Protein AF-A0AAJ1RJ92-F1 (afdb_monomer_lite)

Sequence (214 aa):
MDEEFDTDILALATLLECDPAIVRIYYEKHKISEVLDTQESSRLLTDANNYSLAFDKVRSARAAISNLSNFEKAVLSIQEFDPERSLRELEKFLSEKVETRRAMRAEYSIQGGKNVKANAVANMVLDLFLHLKLEINLTKTSATKHTSGNAPSSHFARCVNEALKITHTDGRRKNVNFKTSDGETAVGSHVQYAHWQEPARQAIELWKNRTSKK

Radius of gyration: 24.4 Å; chains: 1; bounding box: 59×60×65 Å

Foldseek 3Di:
DDPLVLQLLVQLCVLLVHDSVLLVVLCVVLVLVPQDFLVSLVCLVVLLVVLVVVLVVLVVVLVVVVPDDPVVVVVCVVVVHDSNVVSVVSNVVSVVSSVVSVVSNVVVVVVPSDGSSLLSLLLSLVVSCVVVVHDQDQDADPVRPPDDPQDRRDSSLVSSVVSQVSSCHQFDFDFDWDQDPVRDTDTDTDTDTDRSPVSNVVSVVVVVVVVVVD

Secondary structure (DSSP, 8-state):
--HHHHHHHHHHHHHTTS-HHHHHHHHHHTTTTTS--HHHHHHHHHHHHHHHHHHHHHHHHHHHHHTS-HHHHHHHHHTT--HHHHHHHHHHHHHHHHHHHHHHHHHHHHTTT--HHHHHHHHHHHHHHHHTT-----S--GGGTTS-TTS--SHHHHHHHHHHHHTTTT-EEEEEEEE-TTS-EEEEEEEEPPPSHHHHHHHHHHHHHHHTT-

pLDDT: mean 79.88, std 12.26, range [46.91, 94.81]

Structure (mmCIF, N/CA/C/O backbone):
data_AF-A0AAJ1RJ92-F1
#
_entry.id   AF-A0AAJ1RJ92-F1
#
loop_
_atom_site.group_PDB
_atom_site.id
_atom_site.type_symbol
_atom_site.label_atom_id
_atom_site.label_alt_id
_atom_site.label_comp_id
_atom_site.label_asym_id
_atom_site.label_entity_id
_atom_site.label_seq_id
_atom_site.pdbx_PDB_ins_code
_atom_site.Cartn_x
_atom_site.Cartn_y
_atom_site.Cartn_z
_atom_site.occupancy
_atom_site.B_iso_or_equiv
_atom_site.auth_seq_id
_atom_site.auth_comp_id
_atom_site.auth_asym_id
_atom_site.auth_atom_id
_atom_site.pdbx_PDB_model_num
ATOM 1 N N . MET A 1 1 ? -14.661 0.748 -4.842 1.00 47.56 1 MET A N 1
ATOM 2 C CA . MET A 1 1 ? -13.516 0.663 -5.765 1.00 47.56 1 MET A CA 1
ATOM 3 C C . MET A 1 1 ? -12.914 2.045 -5.702 1.00 47.56 1 MET A C 1
ATOM 5 O O . MET A 1 1 ? -13.627 2.989 -6.014 1.00 47.56 1 MET A O 1
ATOM 9 N N . ASP A 1 2 ? -11.757 2.164 -5.059 1.00 55.53 2 ASP A N 1
ATOM 10 C CA . ASP A 1 2 ? -11.245 3.448 -4.573 1.00 55.53 2 ASP A CA 1
ATOM 11 C C . ASP A 1 2 ? -10.787 4.319 -5.750 1.00 55.53 2 ASP A C 1
ATOM 13 O O . ASP A 1 2 ? -10.048 3.850 -6.609 1.00 55.53 2 ASP A O 1
ATOM 17 N N . GLU A 1 3 ? -11.225 5.579 -5.803 1.00 62.25 3 GLU A N 1
ATOM 18 C CA . GLU A 1 3 ? -10.934 6.516 -6.908 1.00 62.25 3 GLU A CA 1
ATOM 19 C C . GLU A 1 3 ? -9.422 6.694 -7.166 1.00 62.25 3 GLU A C 1
ATOM 21 O O . GLU A 1 3 ? -8.992 6.925 -8.298 1.00 62.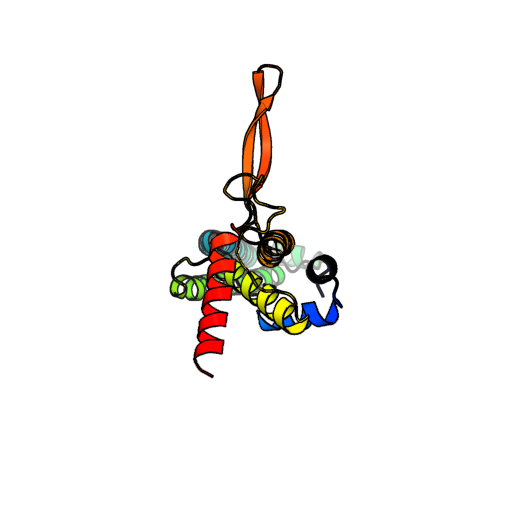25 3 GLU A O 1
ATOM 26 N N . GLU A 1 4 ? -8.598 6.531 -6.126 1.00 62.22 4 GLU A N 1
ATOM 27 C CA . GLU A 1 4 ? -7.130 6.571 -6.199 1.00 62.22 4 GLU A CA 1
ATOM 28 C C . GLU A 1 4 ? -6.561 5.380 -6.992 1.00 62.22 4 GLU A C 1
ATOM 30 O O . GLU A 1 4 ? -5.666 5.555 -7.817 1.00 62.22 4 GLU A O 1
ATOM 35 N N . PHE A 1 5 ? -7.150 4.186 -6.843 1.00 69.75 5 PHE A N 1
ATOM 36 C CA . PHE A 1 5 ? -6.749 2.988 -7.587 1.00 69.75 5 PHE A CA 1
ATOM 37 C C . PHE A 1 5 ? -6.984 3.156 -9.091 1.00 69.75 5 PHE A C 1
ATOM 39 O O . PHE A 1 5 ? -6.106 2.856 -9.897 1.00 69.75 5 PHE A O 1
ATOM 46 N N . ASP A 1 6 ? -8.146 3.676 -9.490 1.00 81.00 6 ASP A N 1
ATOM 47 C CA . ASP A 1 6 ? -8.441 3.894 -10.909 1.00 81.00 6 ASP A CA 1
ATOM 48 C C . ASP A 1 6 ? -7.565 5.011 -11.508 1.00 81.00 6 ASP A C 1
ATOM 50 O O . ASP A 1 6 ? -7.166 4.926 -12.673 1.00 81.00 6 ASP A O 1
ATOM 54 N N . THR A 1 7 ? -7.183 6.010 -10.705 1.00 87.06 7 THR A N 1
ATOM 55 C CA . THR A 1 7 ? -6.281 7.096 -11.123 1.00 87.06 7 THR A CA 1
ATOM 56 C C . THR A 1 7 ? -4.864 6.589 -11.408 1.00 87.06 7 THR A C 1
ATOM 58 O O . THR A 1 7 ? -4.311 6.890 -12.472 1.00 87.06 7 THR A O 1
ATOM 61 N N . ASP A 1 8 ? -4.294 5.772 -10.517 1.00 86.94 8 ASP A N 1
ATOM 62 C CA . ASP A 1 8 ? -2.965 5.172 -10.696 1.00 86.94 8 ASP A CA 1
ATOM 63 C C . ASP A 1 8 ? -2.898 4.310 -11.959 1.00 86.94 8 ASP A C 1
ATOM 65 O O . ASP A 1 8 ? -1.959 4.413 -12.753 1.00 86.94 8 ASP A O 1
ATOM 69 N N . ILE A 1 9 ? -3.917 3.471 -12.170 1.00 89.88 9 ILE A N 1
ATOM 70 C CA . ILE A 1 9 ? -3.997 2.574 -13.327 1.00 89.88 9 ILE A CA 1
ATOM 71 C C . ILE A 1 9 ? -4.050 3.371 -14.635 1.00 89.88 9 ILE A C 1
ATOM 73 O O . ILE A 1 9 ? -3.328 3.038 -15.577 1.00 89.88 9 ILE A O 1
ATOM 77 N N . LEU A 1 10 ? -4.847 4.442 -14.699 1.00 91.31 10 LEU A N 1
ATOM 78 C CA . LEU A 1 10 ? -4.932 5.307 -15.881 1.00 91.31 10 LEU A CA 1
ATOM 79 C C . LEU A 1 10 ? -3.619 6.053 -16.154 1.00 91.31 10 LEU A C 1
ATOM 81 O O . LEU A 1 10 ? -3.184 6.148 -17.307 1.00 91.31 10 LEU A O 1
ATOM 85 N N . ALA A 1 11 ? -2.957 6.553 -15.110 1.00 90.75 11 ALA A N 1
ATOM 86 C CA . ALA A 1 11 ? -1.675 7.239 -15.239 1.00 90.75 11 ALA A CA 1
ATOM 87 C C . ALA A 1 11 ? -0.561 6.288 -15.712 1.00 90.75 11 ALA A C 1
ATOM 89 O O . ALA A 1 11 ? 0.210 6.634 -16.609 1.00 90.75 11 ALA A O 1
ATOM 90 N N . LEU A 1 12 ? -0.508 5.067 -15.172 1.00 91.44 12 LEU A N 1
ATOM 91 C CA . LEU A 1 12 ? 0.424 4.021 -15.607 1.00 91.44 12 LEU A CA 1
ATOM 92 C C . LEU A 1 12 ? 0.155 3.568 -17.048 1.00 91.44 12 LEU A C 1
ATOM 94 O O . LEU A 1 12 ? 1.097 3.360 -17.812 1.00 91.44 12 LEU A O 1
ATOM 98 N N . ALA A 1 13 ? -1.116 3.446 -17.434 1.00 91.88 13 ALA A N 1
ATOM 99 C CA . ALA A 1 13 ? -1.514 3.102 -18.796 1.00 91.88 13 ALA A CA 1
ATOM 100 C C . ALA A 1 13 ? -1.080 4.173 -19.800 1.00 91.88 13 ALA A C 1
ATOM 102 O O . ALA A 1 13 ? -0.527 3.847 -20.848 1.00 91.88 13 ALA A O 1
ATOM 103 N N . THR A 1 14 ? -1.244 5.446 -19.431 1.00 93.94 14 THR A N 1
ATOM 104 C CA . THR A 1 14 ? -0.778 6.592 -20.222 1.00 93.94 14 THR A CA 1
ATOM 105 C C . THR A 1 14 ? 0.746 6.601 -20.346 1.00 93.94 14 THR A C 1
ATOM 107 O O . THR A 1 14 ? 1.267 6.787 -21.440 1.00 93.94 14 THR A O 1
ATOM 110 N N . LEU A 1 15 ? 1.469 6.349 -19.248 1.00 91.56 15 LEU A N 1
ATOM 111 C CA . LEU A 1 15 ? 2.936 6.294 -19.231 1.00 91.56 15 LEU A CA 1
ATOM 112 C C . LEU A 1 15 ? 3.507 5.216 -20.166 1.00 91.56 15 LEU A C 1
ATOM 114 O O . LEU A 1 15 ? 4.593 5.395 -20.713 1.00 91.56 15 LEU A O 1
ATOM 118 N N . LEU A 1 16 ? 2.812 4.086 -20.294 1.00 90.12 16 LEU A N 1
ATOM 119 C CA . LEU A 1 16 ? 3.247 2.926 -21.079 1.00 90.12 16 LEU A CA 1
ATOM 120 C C . LEU A 1 16 ? 2.551 2.821 -22.441 1.00 90.12 16 LEU A C 1
ATOM 122 O O . LEU A 1 16 ? 2.782 1.843 -23.150 1.00 90.12 16 LEU A O 1
ATOM 126 N N . GLU A 1 17 ? 1.708 3.801 -22.783 1.00 91.00 17 GLU A N 1
ATOM 127 C CA . GLU A 1 17 ? 0.909 3.847 -24.013 1.00 91.00 17 GLU A CA 1
ATOM 128 C C . GLU A 1 17 ? 0.151 2.531 -24.272 1.00 91.00 17 GLU A C 1
ATOM 130 O O . GLU A 1 17 ? 0.186 1.961 -25.363 1.00 91.00 17 GLU A O 1
ATOM 135 N N . CYS A 1 18 ? -0.519 2.010 -23.240 1.00 91.69 18 CYS A N 1
ATOM 136 C CA . CYS A 1 18 ? -1.201 0.716 -23.291 1.00 91.69 18 CYS A CA 1
ATOM 137 C C . CYS A 1 18 ? -2.616 0.764 -22.703 1.00 91.69 18 CYS A C 1
ATOM 139 O O . CYS A 1 18 ? -3.030 1.758 -22.110 1.00 91.69 18 CYS A O 1
ATOM 141 N N . ASP A 1 19 ? -3.372 -0.320 -22.885 1.00 92.56 19 ASP A N 1
ATOM 142 C CA . ASP A 1 19 ? -4.724 -0.445 -22.339 1.00 92.56 19 ASP A CA 1
ATOM 143 C C . ASP A 1 19 ? -4.685 -0.516 -20.791 1.00 92.56 19 ASP A C 1
ATOM 145 O O . ASP A 1 19 ? -3.987 -1.380 -20.239 1.00 92.56 19 ASP A O 1
ATOM 149 N N . PRO A 1 20 ? -5.450 0.331 -20.070 1.00 91.75 20 PRO A N 1
ATOM 150 C CA . PRO A 1 20 ? -5.590 0.267 -18.613 1.00 91.75 20 PRO A CA 1
ATOM 151 C C . PRO A 1 20 ? -5.956 -1.118 -18.064 1.00 91.75 20 PRO A C 1
ATOM 153 O O . PRO A 1 20 ? -5.542 -1.469 -16.956 1.00 91.75 20 PRO A O 1
ATOM 156 N N . ALA A 1 21 ? -6.689 -1.935 -18.825 1.00 92.38 21 ALA A N 1
ATOM 157 C CA . ALA A 1 21 ? -7.027 -3.300 -18.433 1.00 92.38 21 ALA A CA 1
ATOM 158 C C . ALA A 1 21 ? -5.779 -4.190 -18.298 1.00 92.38 21 ALA A C 1
ATOM 160 O O . ALA A 1 21 ? -5.695 -5.000 -17.374 1.00 92.38 21 ALA A O 1
ATOM 161 N N . ILE A 1 22 ? -4.779 -4.008 -19.169 1.00 92.31 22 ILE A N 1
ATOM 162 C CA . ILE A 1 22 ? -3.508 -4.744 -19.094 1.00 92.31 22 ILE A CA 1
ATOM 163 C C . ILE A 1 22 ? -2.748 -4.319 -17.837 1.00 92.31 22 ILE A C 1
ATOM 165 O O . ILE A 1 22 ? -2.272 -5.172 -17.086 1.00 92.31 22 ILE A O 1
ATOM 169 N N . VAL A 1 23 ? -2.675 -3.012 -17.567 1.00 91.06 23 VAL A N 1
ATOM 170 C CA . VAL A 1 23 ? -2.019 -2.485 -16.361 1.00 91.06 23 VAL A CA 1
ATOM 171 C C . VAL A 1 23 ? -2.668 -3.042 -15.100 1.00 91.06 23 VAL A C 1
ATOM 173 O O . VAL A 1 23 ? -1.948 -3.513 -14.224 1.00 91.06 23 VAL A O 1
ATOM 176 N N . ARG A 1 24 ? -4.005 -3.070 -15.030 1.00 91.25 24 ARG A N 1
ATOM 177 C CA . ARG A 1 24 ? -4.749 -3.620 -13.885 1.00 91.25 24 ARG A CA 1
ATOM 178 C C . ARG A 1 24 ? -4.349 -5.062 -13.575 1.00 91.25 24 ARG A C 1
ATOM 180 O O . ARG A 1 24 ? -4.034 -5.362 -12.426 1.00 91.25 24 ARG A O 1
ATOM 187 N N . ILE A 1 25 ? -4.263 -5.924 -14.593 1.00 91.94 25 ILE A N 1
ATOM 188 C CA . ILE A 1 25 ? -3.845 -7.328 -14.427 1.00 91.94 25 ILE A CA 1
ATOM 189 C C . ILE A 1 25 ? -2.467 -7.414 -13.761 1.00 91.94 25 ILE A C 1
ATOM 191 O O . ILE A 1 25 ? -2.272 -8.187 -12.822 1.00 91.94 25 ILE A O 1
ATOM 195 N N . TYR A 1 26 ? -1.493 -6.633 -14.237 1.00 91.19 26 TYR A N 1
ATOM 196 C CA . TYR A 1 26 ? -0.139 -6.674 -13.684 1.00 91.19 26 TYR A CA 1
ATOM 197 C C . TYR A 1 26 ? -0.037 -5.986 -12.317 1.00 91.19 26 TYR A C 1
ATOM 199 O O . TYR A 1 26 ? 0.700 -6.470 -11.459 1.00 91.19 26 TYR A O 1
ATOM 207 N N . TYR A 1 27 ? -0.799 -4.921 -12.082 1.00 88.94 27 TYR A N 1
ATOM 208 C CA . TYR A 1 27 ? -0.864 -4.235 -10.794 1.00 88.94 27 TYR A CA 1
ATOM 209 C C . TYR A 1 27 ? -1.386 -5.165 -9.692 1.00 88.94 27 TYR A C 1
ATOM 211 O O . TYR A 1 27 ? -0.769 -5.287 -8.632 1.00 88.94 27 TYR A O 1
ATOM 219 N N . GLU A 1 28 ? -2.471 -5.893 -9.968 1.00 88.75 28 GLU A N 1
ATOM 220 C CA . GLU A 1 28 ? -3.034 -6.897 -9.059 1.00 88.75 28 GLU A CA 1
ATOM 221 C C . GLU A 1 28 ? -2.094 -8.099 -8.892 1.00 88.75 28 GLU A C 1
ATOM 223 O O . GLU A 1 28 ? -1.830 -8.530 -7.769 1.00 88.75 28 GLU A O 1
ATOM 228 N N . LYS A 1 29 ? -1.506 -8.604 -9.987 1.00 90.38 29 LYS A N 1
ATOM 229 C CA . LYS A 1 29 ? -0.540 -9.719 -9.955 1.00 90.38 29 LYS A CA 1
ATOM 230 C C . LYS A 1 29 ? 0.658 -9.428 -9.047 1.00 90.38 29 LYS A C 1
ATOM 232 O O . LYS A 1 29 ? 1.121 -10.325 -8.342 1.00 90.38 29 LYS A O 1
ATOM 237 N N . HIS A 1 30 ? 1.179 -8.201 -9.088 1.00 87.12 30 HIS A N 1
ATOM 238 C CA . HIS A 1 30 ? 2.300 -7.760 -8.249 1.00 87.12 30 HIS A CA 1
ATOM 239 C C . HIS A 1 30 ? 1.855 -7.190 -6.897 1.00 87.12 30 HIS A C 1
ATOM 241 O O . HIS A 1 30 ? 2.710 -6.806 -6.100 1.00 87.12 30 HIS A O 1
ATOM 247 N N . LYS A 1 31 ? 0.543 -7.183 -6.617 1.00 86.12 31 LYS A N 1
ATOM 248 C CA . LYS A 1 31 ? -0.062 -6.761 -5.349 1.00 86.12 31 LYS A CA 1
ATOM 249 C C . LYS A 1 31 ? 0.384 -5.367 -4.902 1.00 86.12 31 LYS A C 1
ATOM 251 O O . LYS A 1 31 ? 0.637 -5.141 -3.722 1.00 86.12 31 LYS A O 1
ATOM 256 N N . ILE A 1 32 ? 0.508 -4.428 -5.841 1.00 85.00 32 ILE A N 1
ATOM 257 C CA . ILE A 1 32 ? 1.137 -3.120 -5.587 1.00 85.00 32 ILE A CA 1
ATOM 258 C C . ILE A 1 32 ? 0.448 -2.340 -4.450 1.00 85.00 32 ILE A C 1
ATOM 260 O O . ILE A 1 32 ? 1.133 -1.677 -3.673 1.00 85.00 32 ILE A O 1
ATOM 264 N N . SER A 1 33 ? -0.873 -2.473 -4.299 1.00 80.06 33 SER A N 1
ATOM 265 C CA . SER A 1 33 ? -1.653 -1.861 -3.212 1.00 80.06 33 SER A CA 1
ATOM 266 C C . SER A 1 33 ? -1.478 -2.533 -1.843 1.00 80.06 33 SER A C 1
ATOM 268 O O . SER A 1 33 ? -1.721 -1.901 -0.819 1.00 80.06 33 SER A O 1
ATOM 270 N N . GLU A 1 34 ? -1.076 -3.807 -1.803 1.00 77.00 34 GLU A N 1
ATOM 271 C CA . GLU A 1 34 ? -0.896 -4.572 -0.559 1.00 77.00 34 GLU A CA 1
ATOM 272 C C . GLU A 1 34 ? 0.546 -4.493 -0.042 1.00 77.00 34 GLU A C 1
ATOM 274 O O . GLU A 1 34 ? 0.796 -4.642 1.155 1.00 77.00 34 GLU A O 1
ATOM 279 N N . VAL A 1 35 ? 1.513 -4.292 -0.941 1.00 78.44 35 VAL A N 1
ATOM 280 C CA . VAL A 1 35 ? 2.929 -4.265 -0.581 1.00 78.44 35 VAL A CA 1
ATOM 281 C C . VAL A 1 35 ? 3.276 -2.931 0.068 1.00 78.44 35 VAL A C 1
ATOM 283 O O . VAL A 1 35 ? 3.153 -1.869 -0.538 1.00 78.44 35 VAL A O 1
ATOM 286 N N . LEU A 1 36 ? 3.783 -3.011 1.296 1.00 75.69 36 LEU A N 1
ATOM 287 C CA . LEU A 1 36 ? 4.215 -1.847 2.054 1.00 75.69 36 LEU A CA 1
ATOM 288 C C . LEU A 1 36 ? 5.559 -1.320 1.555 1.00 75.69 36 LEU A C 1
ATOM 290 O O . LEU A 1 36 ? 6.495 -2.088 1.303 1.00 75.69 36 LEU A O 1
ATOM 294 N N . ASP A 1 37 ? 5.673 0.000 1.468 1.00 77.50 37 ASP A N 1
ATOM 295 C CA . ASP A 1 37 ? 6.970 0.647 1.299 1.00 77.50 37 ASP A CA 1
ATOM 296 C C . ASP A 1 37 ? 7.714 0.815 2.637 1.00 77.50 37 ASP A C 1
ATOM 298 O O . ASP A 1 37 ? 7.236 0.445 3.719 1.00 77.50 37 ASP A O 1
ATOM 302 N N . THR A 1 38 ? 8.941 1.338 2.571 1.00 74.12 38 THR A N 1
ATOM 303 C CA . THR A 1 38 ? 9.790 1.457 3.764 1.00 74.12 38 THR A CA 1
ATOM 304 C C . THR A 1 38 ? 9.228 2.472 4.759 1.00 74.12 38 THR A C 1
ATOM 306 O O . THR A 1 38 ? 9.391 2.316 5.975 1.00 74.12 38 THR A O 1
ATOM 309 N N . GLN A 1 39 ? 8.521 3.488 4.263 1.00 74.25 39 GLN A N 1
ATOM 310 C CA . GLN A 1 39 ? 7.899 4.522 5.072 1.00 74.25 39 GLN A CA 1
ATOM 311 C C . GLN A 1 39 ? 6.657 3.992 5.786 1.00 74.25 39 GLN A C 1
ATOM 313 O O . GLN A 1 39 ? 6.553 4.148 7.006 1.00 74.25 39 GLN A O 1
ATOM 318 N N . GLU A 1 40 ? 5.739 3.368 5.054 1.00 74.19 40 GLU A N 1
ATOM 319 C CA . GLU A 1 40 ? 4.543 2.717 5.587 1.00 74.19 40 GLU A CA 1
ATOM 320 C C . GLU A 1 40 ? 4.941 1.722 6.676 1.00 74.19 40 GLU A C 1
ATOM 322 O O . GLU A 1 40 ? 4.423 1.788 7.790 1.00 74.19 40 GLU A O 1
ATOM 327 N N . SER A 1 41 ? 5.963 0.904 6.410 1.00 73.56 41 SER A N 1
ATOM 328 C CA . SER A 1 41 ? 6.525 -0.021 7.392 1.00 73.56 41 SER A CA 1
ATOM 329 C C . SER A 1 41 ? 7.075 0.672 8.644 1.00 73.56 41 SER A C 1
ATOM 331 O O . SER A 1 41 ? 6.762 0.277 9.772 1.00 73.56 41 SER A O 1
ATOM 333 N N . SER A 1 42 ? 7.859 1.744 8.477 1.00 73.12 42 SER A N 1
ATOM 334 C CA . SER A 1 42 ? 8.434 2.479 9.612 1.00 73.12 42 SER A CA 1
ATOM 335 C C . SER A 1 42 ? 7.370 3.081 10.539 1.00 73.12 42 SER A C 1
ATOM 337 O O . SER A 1 42 ? 7.603 3.212 11.743 1.00 73.12 42 SER A O 1
ATOM 339 N N . ARG A 1 43 ? 6.186 3.408 10.001 1.00 77.25 43 ARG A N 1
ATOM 340 C CA . ARG A 1 43 ? 5.059 3.959 10.764 1.00 77.25 43 ARG A CA 1
ATOM 341 C C . ARG A 1 43 ? 4.248 2.896 11.487 1.00 77.25 43 ARG A C 1
ATOM 343 O O . ARG A 1 43 ? 3.659 3.225 12.509 1.00 77.25 43 ARG A O 1
ATOM 350 N N . LEU A 1 44 ? 4.276 1.634 11.049 1.00 81.44 44 LEU A N 1
ATOM 351 C CA . LEU A 1 44 ? 3.437 0.570 11.618 1.00 81.44 44 LEU A CA 1
ATOM 352 C C . LEU A 1 44 ? 3.550 0.446 13.141 1.00 81.44 44 LEU A C 1
ATOM 354 O O . LEU A 1 44 ? 2.546 0.194 13.801 1.00 81.44 44 LEU A O 1
ATOM 358 N N . LEU A 1 45 ? 4.751 0.615 13.712 1.00 80.12 45 LEU A N 1
ATOM 359 C CA . LEU A 1 45 ? 4.927 0.579 15.168 1.00 80.12 45 LEU A CA 1
ATOM 360 C C . LEU A 1 45 ? 4.234 1.762 15.846 1.00 80.12 45 LEU A C 1
ATOM 362 O O . LEU A 1 45 ? 3.489 1.576 16.805 1.00 80.12 45 LEU A O 1
ATOM 366 N N . THR A 1 46 ? 4.489 2.970 15.353 1.00 84.38 46 THR A N 1
ATOM 367 C CA . THR A 1 46 ? 3.886 4.191 15.886 1.00 84.38 46 THR A CA 1
ATOM 368 C C . THR A 1 46 ? 2.367 4.147 15.747 1.00 84.38 46 THR A C 1
ATOM 370 O O . THR A 1 46 ? 1.663 4.433 16.710 1.00 84.38 46 THR A O 1
ATOM 373 N N . ASP A 1 47 ? 1.856 3.704 14.600 1.00 85.00 47 ASP A N 1
ATOM 374 C CA . ASP A 1 47 ? 0.425 3.564 14.339 1.00 85.00 47 ASP A CA 1
ATOM 375 C C . ASP A 1 47 ? -0.206 2.515 15.257 1.00 85.00 47 ASP A C 1
ATOM 377 O O . ASP A 1 47 ? -1.232 2.786 15.876 1.00 85.00 47 ASP A O 1
ATOM 381 N N . ALA A 1 48 ? 0.423 1.346 15.422 1.00 85.62 48 ALA A N 1
ATOM 382 C CA . ALA A 1 48 ? -0.050 0.325 16.356 1.00 85.62 48 ALA A CA 1
ATOM 383 C C . ALA A 1 48 ? -0.086 0.845 17.803 1.00 85.62 48 ALA A C 1
ATOM 385 O O . ALA A 1 48 ? -1.044 0.579 18.527 1.00 85.62 48 ALA A O 1
ATOM 386 N N . ASN A 1 49 ? 0.924 1.614 18.221 1.00 85.19 49 ASN A N 1
ATOM 387 C CA . ASN A 1 49 ? 0.956 2.232 19.547 1.00 85.19 49 ASN A CA 1
ATOM 388 C C . ASN A 1 49 ? -0.141 3.293 19.705 1.00 85.19 49 ASN A C 1
ATOM 390 O O . ASN A 1 49 ? -0.810 3.329 20.736 1.00 85.19 49 ASN A O 1
ATOM 394 N N . ASN A 1 50 ? -0.373 4.115 18.682 1.00 89.88 50 ASN A N 1
ATOM 395 C CA . ASN A 1 50 ? -1.430 5.125 18.684 1.00 89.88 50 ASN A CA 1
ATOM 396 C C . ASN A 1 50 ? -2.825 4.488 18.728 1.00 89.88 50 ASN A C 1
ATOM 398 O O . ASN A 1 50 ? -3.668 4.933 19.507 1.00 89.88 50 ASN A O 1
ATOM 402 N N . TYR A 1 51 ? -3.063 3.423 17.956 1.00 89.50 51 TYR A N 1
ATOM 403 C CA . TYR A 1 51 ? -4.309 2.659 18.032 1.00 89.50 51 TYR A CA 1
ATOM 404 C C . TYR A 1 51 ? -4.483 1.990 19.396 1.00 89.50 51 TYR A C 1
ATOM 406 O O . TYR A 1 51 ? -5.583 2.020 19.936 1.00 89.50 51 TYR A O 1
ATOM 414 N N . SER A 1 52 ? -3.411 1.457 19.993 1.00 88.06 52 SER A N 1
ATOM 415 C CA . SER A 1 52 ? -3.455 0.895 21.349 1.00 88.06 52 SER A CA 1
ATOM 416 C C . SER A 1 52 ? -3.815 1.960 22.390 1.00 88.06 52 SER A C 1
ATOM 418 O O . SER A 1 52 ? -4.660 1.7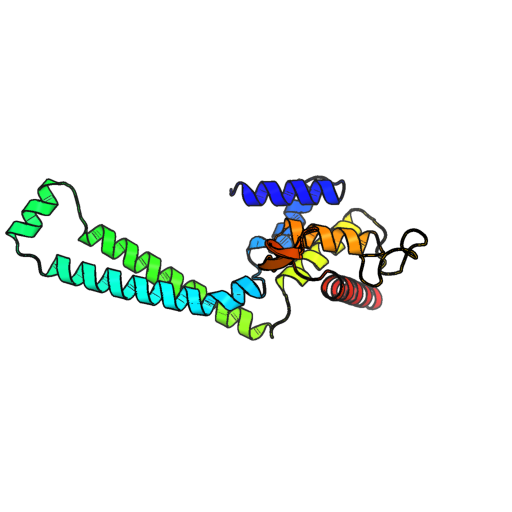23 23.246 1.00 88.06 52 SER A O 1
ATOM 420 N N . LEU A 1 53 ? -3.234 3.159 22.288 1.00 93.38 53 LEU A N 1
ATOM 421 C CA . LEU A 1 53 ? -3.565 4.277 23.171 1.00 93.38 53 LEU A CA 1
ATOM 422 C C . LEU A 1 53 ? -5.022 4.726 22.993 1.00 93.38 53 LEU A C 1
ATOM 424 O O . LEU A 1 53 ? -5.709 5.016 23.972 1.00 93.38 53 LEU A O 1
ATOM 428 N N . ALA A 1 54 ? -5.504 4.795 21.750 1.00 90.69 54 ALA A N 1
ATOM 429 C CA . ALA A 1 54 ? -6.900 5.103 21.461 1.00 90.69 54 ALA A CA 1
ATOM 430 C C . ALA A 1 54 ? -7.831 4.029 22.041 1.00 90.69 54 ALA A C 1
ATOM 432 O O . ALA A 1 54 ? -8.816 4.372 22.690 1.00 90.69 54 ALA A O 1
ATOM 433 N N . PHE A 1 55 ? -7.483 2.749 21.883 1.00 91.31 55 PHE A N 1
ATOM 434 C CA . PHE A 1 55 ? -8.220 1.624 22.454 1.00 91.31 55 PHE A CA 1
ATOM 435 C C . PHE A 1 55 ? -8.336 1.753 23.977 1.00 91.31 55 PHE A C 1
ATOM 437 O O . PHE A 1 55 ? -9.436 1.661 24.516 1.00 91.31 55 PHE A O 1
ATOM 444 N N . ASP A 1 56 ? -7.237 2.059 24.673 1.00 92.00 56 ASP A N 1
ATOM 445 C CA . ASP A 1 56 ? -7.245 2.246 26.127 1.00 92.00 56 ASP A CA 1
ATOM 446 C C . ASP A 1 56 ? -8.135 3.413 26.577 1.00 92.00 56 ASP A C 1
ATOM 448 O O . ASP A 1 56 ? -8.839 3.309 27.589 1.00 92.00 56 ASP A O 1
ATOM 452 N N . LYS A 1 57 ? -8.163 4.509 25.809 1.00 93.06 57 LYS A N 1
ATOM 453 C CA . LYS A 1 57 ? -9.049 5.653 26.071 1.00 93.06 57 LYS A CA 1
ATOM 454 C C . LYS A 1 57 ? -10.520 5.302 25.862 1.00 93.06 57 LYS A C 1
ATOM 456 O O . LYS A 1 57 ? -11.335 5.625 26.723 1.00 93.06 57 LYS A O 1
ATOM 461 N N . VAL A 1 58 ? -10.858 4.625 24.763 1.00 91.94 58 VAL A N 1
ATOM 462 C CA . VAL A 1 58 ? -12.233 4.175 24.476 1.00 91.94 58 VAL A CA 1
ATOM 463 C C . VAL A 1 58 ? -12.701 3.196 25.551 1.00 91.94 58 VAL A C 1
ATOM 465 O O . VAL A 1 58 ? -13.792 3.360 26.092 1.00 91.94 58 VAL A O 1
ATOM 468 N N . ARG A 1 59 ? -11.837 2.260 25.954 1.00 91.38 59 ARG A N 1
ATOM 469 C CA . ARG A 1 59 ? -12.107 1.312 27.039 1.00 91.38 59 ARG A CA 1
ATOM 470 C C . ARG A 1 59 ? -12.374 1.998 28.372 1.00 91.38 59 ARG A C 1
ATOM 472 O O . ARG A 1 59 ? -13.311 1.633 29.082 1.00 91.38 59 ARG A O 1
ATOM 479 N N . SER A 1 60 ? -11.584 3.018 28.696 1.00 92.19 60 SER A N 1
ATOM 480 C CA . SER A 1 60 ? -11.782 3.827 29.903 1.00 92.19 60 SER A CA 1
ATOM 481 C C . SER A 1 60 ? -13.093 4.619 29.848 1.00 92.19 60 SER A C 1
ATOM 483 O O . SER A 1 60 ? -13.835 4.645 30.828 1.00 92.19 60 SER A O 1
ATOM 485 N N . ALA A 1 61 ? -13.423 5.209 28.695 1.00 89.88 61 ALA A N 1
ATOM 486 C CA . ALA A 1 61 ? -14.686 5.916 28.489 1.00 89.88 61 ALA A CA 1
ATOM 487 C C . ALA A 1 61 ? -15.897 4.977 28.617 1.00 89.88 61 ALA A C 1
ATOM 489 O O . ALA A 1 61 ? -16.870 5.313 29.292 1.00 89.88 61 ALA A O 1
ATOM 490 N N . ARG A 1 62 ? -15.818 3.767 28.047 1.00 90.06 62 ARG A N 1
ATOM 491 C CA . ARG A 1 62 ? -16.865 2.746 28.174 1.00 90.06 62 ARG A CA 1
ATOM 492 C C . ARG A 1 62 ? -17.067 2.342 29.632 1.00 90.06 62 ARG A C 1
ATOM 494 O O . ARG A 1 62 ? -18.204 2.256 30.087 1.00 90.06 62 ARG A O 1
ATOM 501 N N . ALA A 1 63 ? -15.980 2.140 30.380 1.00 89.75 63 ALA A N 1
ATOM 502 C CA . ALA A 1 63 ? -16.055 1.847 31.809 1.00 89.75 63 ALA A CA 1
ATOM 503 C C . ALA A 1 63 ? -16.739 2.986 32.589 1.00 89.75 63 ALA A C 1
ATOM 505 O O . ALA A 1 63 ? -17.624 2.722 33.401 1.00 89.75 63 ALA A O 1
ATOM 506 N N . ALA A 1 64 ? -16.407 4.247 32.298 1.00 89.56 64 ALA A N 1
ATOM 507 C CA . ALA A 1 64 ? -17.063 5.399 32.919 1.00 89.56 64 ALA A CA 1
ATOM 508 C C . ALA A 1 64 ? -18.576 5.441 32.631 1.00 89.56 64 ALA A C 1
ATOM 510 O O . ALA A 1 64 ? -19.362 5.621 33.557 1.00 89.56 64 ALA A O 1
ATOM 511 N N . ILE A 1 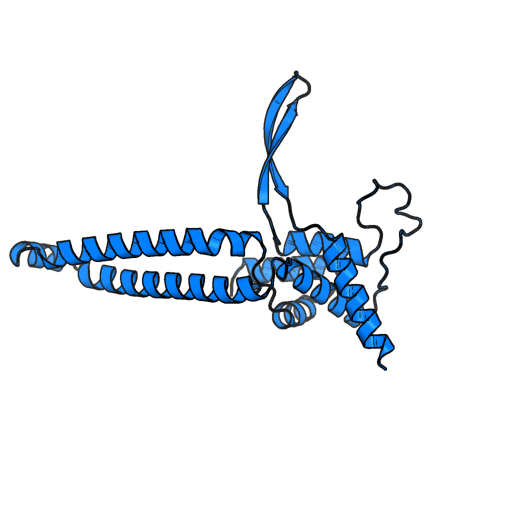65 ? -18.992 5.187 31.385 1.00 87.00 65 ILE A N 1
ATOM 512 C CA . ILE A 1 65 ? -20.415 5.104 31.010 1.00 87.00 65 ILE A CA 1
ATOM 513 C C . ILE A 1 65 ? -21.122 3.952 31.728 1.00 87.00 65 ILE A C 1
ATOM 515 O O . ILE A 1 65 ? -22.233 4.117 32.231 1.00 87.00 65 ILE A O 1
ATOM 519 N N . SER A 1 66 ? -20.467 2.794 31.844 1.00 85.56 66 SER A N 1
ATOM 520 C CA . SER A 1 66 ? -21.038 1.648 32.559 1.00 85.56 66 SER A CA 1
ATOM 521 C C . SER A 1 66 ? -21.263 1.928 34.053 1.00 85.56 66 SER A C 1
ATOM 523 O O . SER A 1 66 ? -22.195 1.373 34.637 1.00 85.56 66 SER A O 1
ATOM 525 N N . ASN A 1 67 ? -20.483 2.843 34.640 1.00 90.25 67 ASN A N 1
ATOM 526 C CA . ASN A 1 67 ? -20.586 3.264 36.039 1.00 90.25 67 ASN A CA 1
ATOM 527 C C . ASN A 1 67 ? -21.606 4.389 36.287 1.00 90.25 67 ASN A C 1
ATOM 529 O O . ASN A 1 67 ? -21.822 4.748 37.443 1.00 90.25 67 ASN A O 1
ATOM 533 N N . LEU A 1 68 ? -22.237 4.940 35.244 1.00 87.69 68 LEU A N 1
ATOM 534 C CA . LEU A 1 68 ? -23.312 5.919 35.409 1.00 87.69 68 LEU A CA 1
ATOM 535 C C . LEU A 1 68 ? -24.491 5.326 36.190 1.00 87.69 68 LEU A C 1
ATOM 537 O O . LEU A 1 68 ? -24.789 4.126 36.104 1.00 87.69 68 LEU A O 1
ATOM 541 N N . SER A 1 69 ? -25.197 6.190 36.913 1.00 87.88 69 SER A N 1
ATOM 542 C CA . SER A 1 69 ? -26.422 5.825 37.619 1.00 87.88 69 SER A CA 1
ATOM 543 C C . SER A 1 69 ? -27.541 5.435 36.646 1.00 87.88 69 SER A C 1
ATOM 545 O O . SER A 1 69 ? -27.546 5.808 35.470 1.00 87.88 69 SER A O 1
ATOM 547 N N . ASN A 1 70 ? -28.549 4.713 37.144 1.00 86.25 70 ASN A N 1
ATOM 548 C CA . ASN A 1 70 ? -29.717 4.336 36.337 1.00 86.25 70 ASN A CA 1
ATOM 549 C C . ASN A 1 70 ? -30.461 5.559 35.777 1.00 86.25 70 ASN A C 1
ATOM 551 O O . ASN A 1 70 ? -30.984 5.495 34.669 1.00 86.25 70 ASN A O 1
ATOM 555 N N . PHE A 1 71 ? -30.482 6.671 36.520 1.00 86.62 71 PHE A N 1
ATOM 556 C CA . PHE A 1 71 ? -31.093 7.919 36.067 1.00 86.62 71 PHE A CA 1
ATOM 557 C C . PHE A 1 71 ? -30.331 8.520 34.879 1.00 86.62 71 PHE A C 1
ATOM 559 O O . PHE A 1 71 ? -30.935 8.816 33.853 1.00 86.62 71 PHE A O 1
ATOM 566 N N . GLU A 1 72 ? -29.006 8.638 34.970 1.00 84.75 72 GLU A N 1
ATOM 567 C CA . GLU A 1 72 ? -28.174 9.167 33.879 1.00 84.75 72 GLU A CA 1
ATOM 568 C C . GLU A 1 72 ? -28.246 8.282 32.627 1.00 84.75 72 GLU A C 1
ATOM 570 O O . GLU A 1 72 ? -28.364 8.789 31.512 1.00 84.75 72 GLU A O 1
ATOM 575 N N . LYS A 1 73 ? -28.263 6.954 32.798 1.00 82.88 73 LYS A N 1
ATOM 576 C CA . LYS A 1 73 ? -28.472 6.006 31.692 1.00 82.88 73 LYS A CA 1
ATOM 577 C C . LYS A 1 73 ? -29.848 6.165 31.041 1.00 82.88 73 LYS A C 1
ATOM 579 O O . LYS A 1 73 ? -29.954 6.100 29.815 1.00 82.88 73 LYS A O 1
ATOM 584 N N . ALA A 1 74 ? -30.894 6.410 31.832 1.00 81.50 74 ALA A N 1
ATOM 585 C CA . ALA A 1 74 ? -32.232 6.683 31.313 1.00 81.50 74 ALA A CA 1
ATOM 586 C C . ALA A 1 74 ? -32.277 7.998 30.514 1.00 81.50 74 ALA A C 1
ATOM 588 O O . ALA A 1 74 ? -32.875 8.029 29.443 1.00 81.50 74 ALA A O 1
ATOM 589 N N . VAL A 1 75 ? -31.588 9.052 30.973 1.00 84.19 75 VAL A N 1
ATOM 590 C CA . VAL A 1 75 ? -31.463 10.326 30.237 1.00 84.19 75 VAL A CA 1
ATOM 591 C C . VAL A 1 75 ? -30.777 10.131 28.883 1.00 84.19 75 VAL A C 1
ATOM 593 O O . VAL A 1 75 ? -31.257 10.653 27.880 1.00 84.19 75 VAL A O 1
ATOM 596 N N . LEU A 1 76 ? -29.696 9.348 28.828 1.00 80.25 76 LEU A N 1
ATOM 597 C CA . LEU A 1 76 ? -29.014 9.029 27.567 1.00 80.25 76 LEU A CA 1
ATOM 598 C C . LEU A 1 76 ? -29.918 8.242 26.606 1.00 80.25 76 LEU A C 1
ATOM 600 O O . LEU A 1 76 ? -29.960 8.535 25.413 1.00 80.25 76 LEU A O 1
ATOM 604 N N . SER A 1 77 ? -30.704 7.305 27.141 1.00 76.50 77 SER A N 1
ATOM 605 C CA . SER A 1 77 ? -31.634 6.481 26.356 1.00 76.50 77 SER A CA 1
ATOM 606 C C . SER A 1 77 ? -32.766 7.300 25.721 1.00 76.50 77 SER A C 1
ATOM 608 O O . SER A 1 77 ? -33.228 6.960 24.636 1.00 76.50 77 SER A O 1
ATOM 610 N N . ILE A 1 78 ? -33.195 8.398 26.359 1.00 78.75 78 ILE A N 1
ATOM 611 C CA . ILE A 1 78 ? -34.211 9.321 25.815 1.00 78.75 78 ILE A CA 1
ATOM 612 C C . ILE A 1 78 ? -33.710 10.031 24.548 1.00 78.75 78 ILE A C 1
ATOM 614 O O . ILE A 1 78 ? -34.514 10.386 23.691 1.00 78.75 78 ILE A O 1
ATOM 618 N N . GLN A 1 79 ? -32.397 10.223 24.401 1.00 73.94 79 GLN A N 1
ATOM 619 C CA . GLN A 1 79 ? -31.804 10.834 23.207 1.00 73.94 79 GLN A CA 1
ATOM 620 C C . GLN A 1 79 ? -31.550 9.830 22.069 1.00 73.94 79 GLN A C 1
ATOM 622 O O . GLN A 1 79 ? -30.857 10.177 21.116 1.00 73.94 79 GLN A O 1
ATOM 627 N N . GLU A 1 80 ? -32.046 8.589 22.180 1.00 75.38 80 GLU A N 1
ATOM 628 C CA . GLU A 1 80 ? -31.725 7.467 21.274 1.00 75.38 80 GLU A CA 1
ATOM 629 C C . GLU A 1 80 ? -30.210 7.236 21.102 1.00 75.38 80 GLU A C 1
ATOM 631 O O . GLU A 1 80 ? -29.751 6.598 20.154 1.00 75.38 80 GLU A O 1
ATOM 636 N N . PHE A 1 81 ? -29.409 7.745 22.039 1.00 74.88 81 PHE A N 1
ATOM 637 C CA . PHE A 1 81 ? -27.965 7.652 21.994 1.00 74.88 81 PHE A CA 1
ATOM 638 C C . PHE A 1 81 ? -27.519 6.483 22.869 1.00 74.88 81 PHE A C 1
ATOM 640 O O . PHE A 1 81 ? -27.643 6.527 24.092 1.00 74.88 81 PHE A O 1
ATOM 647 N N . ASP A 1 82 ? -26.982 5.439 22.233 1.00 80.75 82 ASP A N 1
ATOM 648 C CA . ASP A 1 82 ? -26.352 4.300 22.906 1.00 80.75 82 ASP A CA 1
ATOM 649 C C . ASP A 1 82 ? -24.818 4.416 22.803 1.00 80.75 82 ASP A C 1
ATOM 651 O O . ASP A 1 82 ? -24.180 3.842 21.901 1.00 80.75 82 ASP A O 1
ATOM 655 N N . PRO A 1 83 ? -24.188 5.197 23.701 1.00 81.00 83 PRO A N 1
ATOM 656 C CA . PRO A 1 83 ? -22.744 5.351 23.700 1.00 81.00 83 PRO A CA 1
ATOM 657 C C . PRO A 1 83 ? -22.037 4.058 24.100 1.00 81.00 83 PRO A C 1
ATOM 659 O O . PRO A 1 83 ? -20.898 3.844 23.696 1.00 81.00 83 PRO A O 1
ATOM 662 N N . GLU A 1 84 ? -22.681 3.173 24.865 1.00 81.31 84 GLU A N 1
ATOM 663 C CA . GLU A 1 84 ? -22.054 1.932 25.302 1.00 81.31 84 GLU A CA 1
ATOM 664 C C . GLU A 1 84 ? -21.861 0.979 24.121 1.00 81.31 84 GLU A C 1
ATOM 666 O O . GLU A 1 84 ? -20.754 0.472 23.917 1.00 81.31 84 GLU A O 1
ATOM 671 N N . ARG A 1 85 ? -22.892 0.789 23.291 1.00 85.44 85 ARG A N 1
ATOM 672 C CA . ARG A 1 85 ? -22.772 0.030 22.041 1.00 85.44 85 ARG A CA 1
ATOM 673 C C . ARG A 1 85 ? -21.760 0.660 21.088 1.00 85.44 85 ARG A C 1
ATOM 675 O O . ARG A 1 85 ? -20.874 -0.046 20.607 1.00 85.44 85 ARG A O 1
ATOM 682 N N . SER A 1 86 ? -21.844 1.971 20.867 1.00 86.00 86 SER A N 1
ATOM 683 C CA . SER A 1 86 ? -20.944 2.682 19.948 1.00 86.00 86 SER A CA 1
ATOM 684 C C . SER A 1 86 ? -19.472 2.539 20.359 1.00 86.00 86 SER A C 1
ATOM 686 O O . SER A 1 86 ? -18.602 2.280 19.527 1.00 86.00 86 SER A O 1
ATOM 688 N N . LEU A 1 87 ? -19.179 2.639 21.661 1.00 89.19 87 LEU A N 1
ATOM 689 C CA . LEU A 1 87 ? -17.823 2.459 22.179 1.00 89.19 87 LEU A CA 1
ATOM 690 C C . LEU A 1 87 ? -17.359 1.000 22.105 1.00 89.19 87 LEU A C 1
ATOM 692 O O . LEU A 1 87 ? -16.189 0.774 21.815 1.00 89.19 87 LEU A O 1
ATOM 696 N N . ARG A 1 88 ? -18.239 0.006 22.304 1.00 88.62 88 ARG A N 1
ATOM 697 C CA . ARG A 1 88 ? -17.887 -1.414 22.090 1.00 88.62 88 ARG A CA 1
ATOM 698 C C . ARG A 1 88 ? -17.503 -1.702 20.641 1.00 88.62 88 ARG A C 1
ATOM 700 O O . ARG A 1 88 ? -16.528 -2.410 20.397 1.00 88.62 88 ARG A O 1
ATOM 707 N N . GLU A 1 89 ? -18.266 -1.181 19.685 1.00 89.69 89 GLU A N 1
ATOM 708 C CA . GLU A 1 89 ? -17.967 -1.347 18.258 1.00 89.69 89 GLU A CA 1
ATOM 709 C C . GLU A 1 89 ? -16.624 -0.685 17.906 1.00 89.69 89 GLU A C 1
ATOM 711 O O . GLU A 1 89 ? -15.789 -1.289 17.226 1.00 89.69 89 GLU A O 1
ATOM 716 N N . LEU A 1 90 ? -16.359 0.501 18.463 1.00 88.38 90 LEU A N 1
ATOM 717 C CA . LEU A 1 90 ? -15.086 1.198 18.292 1.00 88.38 90 LEU A CA 1
ATOM 718 C C . LEU A 1 90 ? -13.901 0.458 18.939 1.00 88.38 90 LEU A C 1
ATOM 720 O O . LEU A 1 90 ? -12.830 0.390 18.338 1.00 88.38 90 LEU A O 1
ATOM 724 N N . GLU A 1 91 ? -14.068 -0.132 20.127 1.00 89.81 91 GLU A N 1
ATOM 725 C CA . GLU A 1 91 ? -13.049 -0.988 20.754 1.00 89.81 91 GLU A CA 1
ATOM 726 C C . GLU A 1 91 ? -12.676 -2.166 19.853 1.00 89.81 91 GLU A C 1
ATOM 728 O O . GLU A 1 91 ? -11.489 -2.427 19.648 1.00 89.81 91 GLU A O 1
ATOM 733 N N . LYS A 1 92 ? -13.678 -2.859 19.297 1.00 89.62 92 LYS A N 1
ATOM 734 C CA . LYS A 1 92 ? -13.457 -3.993 18.394 1.00 89.62 92 LYS A CA 1
ATOM 735 C C . LYS A 1 92 ? -12.660 -3.559 17.164 1.00 89.62 92 LYS A C 1
ATOM 737 O O . LYS A 1 92 ? -11.626 -4.154 16.870 1.00 89.62 92 LYS A O 1
ATOM 742 N N . PHE A 1 93 ? -13.088 -2.480 16.509 1.00 89.88 93 PHE A N 1
ATOM 743 C CA . PHE A 1 93 ? -12.384 -1.913 15.359 1.00 89.88 93 PHE A CA 1
ATOM 744 C C . PHE A 1 93 ? -10.926 -1.557 15.687 1.00 89.88 93 PHE A C 1
ATOM 746 O O . PHE A 1 93 ? -10.012 -1.910 14.942 1.00 89.88 93 PHE A O 1
ATOM 753 N N . LEU A 1 94 ? -10.682 -0.874 16.811 1.00 86.94 94 LEU A N 1
ATOM 754 C CA . LEU A 1 94 ? -9.330 -0.479 17.213 1.00 86.94 94 LEU A CA 1
ATOM 755 C C . LEU A 1 94 ? -8.450 -1.695 17.527 1.00 86.94 94 LEU A C 1
ATOM 757 O O . LEU A 1 94 ? -7.290 -1.713 17.119 1.00 86.94 94 LEU A O 1
ATOM 761 N N . SER A 1 95 ? -8.998 -2.720 18.186 1.00 88.25 95 SER A N 1
ATOM 762 C CA . SER A 1 95 ? -8.289 -3.975 18.458 1.00 88.25 95 SER A CA 1
ATOM 763 C C . SER A 1 95 ? -7.849 -4.662 17.163 1.00 88.25 95 SER A C 1
ATOM 765 O O . SER A 1 95 ? -6.670 -4.978 17.002 1.00 88.25 95 SER A O 1
ATOM 767 N N . GLU A 1 96 ? -8.762 -4.805 16.199 1.00 87.44 96 GLU A N 1
ATOM 768 C CA . GLU A 1 96 ? -8.467 -5.392 14.885 1.00 87.44 96 GLU A CA 1
ATOM 769 C C . GLU A 1 96 ? -7.381 -4.596 14.139 1.00 87.44 96 GLU A C 1
ATOM 771 O O . GLU A 1 96 ? -6.480 -5.175 13.523 1.00 87.44 96 GLU A O 1
ATOM 776 N N . LYS A 1 97 ? -7.398 -3.256 14.224 1.00 85.75 97 LYS A N 1
ATOM 777 C CA . LYS A 1 97 ? -6.349 -2.411 13.627 1.00 85.75 97 LYS A CA 1
ATOM 778 C C . LYS A 1 97 ? -4.991 -2.598 14.300 1.00 85.75 97 LYS A C 1
ATOM 780 O O . LYS A 1 97 ? 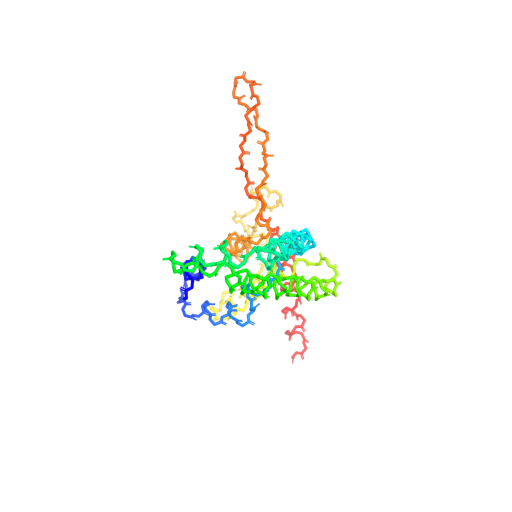-3.987 -2.659 13.587 1.00 85.75 97 LYS A O 1
ATOM 785 N N . VAL A 1 98 ? -4.931 -2.720 15.628 1.00 83.75 98 VAL A N 1
ATOM 786 C CA . VAL A 1 98 ? -3.675 -3.012 16.346 1.00 83.75 98 VAL A CA 1
ATOM 787 C C . VAL A 1 98 ? -3.090 -4.345 15.881 1.00 83.75 98 VAL A C 1
ATOM 789 O O . VAL A 1 98 ? -1.906 -4.403 15.541 1.00 83.75 98 VAL A O 1
ATOM 792 N N . GLU A 1 99 ? -3.907 -5.397 15.832 1.00 85.75 99 GLU A N 1
ATOM 793 C CA . GLU A 1 99 ? -3.482 -6.731 15.391 1.00 85.75 99 GLU A CA 1
ATOM 794 C C . GLU A 1 99 ? -2.980 -6.711 13.948 1.00 85.75 99 GLU A C 1
ATOM 796 O O . GLU A 1 99 ? -1.862 -7.153 13.679 1.00 85.75 99 GLU A O 1
ATOM 801 N N . THR A 1 100 ? -3.744 -6.092 13.045 1.00 84.38 100 THR A N 1
ATOM 802 C CA . THR A 1 100 ? -3.382 -5.957 11.628 1.00 84.38 100 THR A CA 1
ATOM 803 C C . THR A 1 100 ? -2.029 -5.260 11.461 1.00 84.38 100 THR A C 1
ATOM 805 O O . THR A 1 100 ? -1.154 -5.750 10.748 1.00 84.38 100 THR A O 1
ATOM 808 N N . ARG A 1 101 ? -1.803 -4.130 12.149 1.00 81.38 101 ARG A N 1
ATOM 809 C CA . ARG A 1 101 ? -0.539 -3.376 12.046 1.00 81.38 101 ARG A CA 1
ATOM 810 C C . ARG A 1 101 ? 0.649 -4.146 12.621 1.00 81.38 101 ARG A C 1
ATOM 812 O O . ARG A 1 101 ? 1.752 -4.058 12.080 1.00 81.38 101 ARG A O 1
ATOM 819 N N . ARG A 1 102 ? 0.442 -4.927 13.686 1.00 82.69 102 ARG A N 1
ATOM 820 C CA . ARG A 1 102 ? 1.478 -5.807 14.250 1.00 82.69 102 ARG A CA 1
ATOM 821 C C . ARG A 1 102 ? 1.814 -6.967 13.314 1.00 82.69 102 ARG A C 1
ATOM 823 O O . ARG A 1 102 ? 2.998 -7.241 13.131 1.00 82.69 102 ARG A O 1
ATOM 830 N N . ALA A 1 103 ? 0.810 -7.593 12.699 1.00 82.75 103 ALA A N 1
ATOM 831 C CA . ALA A 1 103 ? 1.001 -8.661 11.719 1.00 82.75 103 ALA A CA 1
ATOM 832 C C . ALA A 1 103 ? 1.789 -8.164 10.496 1.00 82.75 103 ALA A C 1
ATOM 834 O O . ALA A 1 103 ? 2.845 -8.711 10.184 1.00 82.75 103 ALA A O 1
ATOM 835 N N . MET A 1 104 ? 1.369 -7.039 9.907 1.00 78.31 104 MET A N 1
ATOM 836 C CA . MET A 1 104 ? 2.084 -6.381 8.805 1.00 78.31 104 MET A CA 1
ATOM 837 C C . MET A 1 104 ? 3.549 -6.079 9.150 1.00 78.31 104 MET A C 1
ATOM 839 O O . MET A 1 104 ? 4.450 -6.251 8.331 1.00 78.31 104 MET A O 1
ATOM 843 N N . ARG A 1 105 ? 3.819 -5.645 10.388 1.00 76.75 105 ARG A N 1
ATOM 844 C CA . ARG A 1 105 ? 5.186 -5.359 10.837 1.00 76.75 105 ARG A CA 1
ATOM 845 C C . ARG A 1 105 ? 6.026 -6.628 10.940 1.00 76.75 105 ARG A C 1
ATOM 847 O O . ARG A 1 105 ? 7.205 -6.598 10.589 1.00 76.75 105 ARG A O 1
ATOM 854 N N . ALA A 1 106 ? 5.448 -7.715 11.446 1.00 76.56 106 ALA A N 1
ATOM 855 C CA . ALA A 1 106 ? 6.131 -9.000 11.539 1.00 76.56 106 ALA A CA 1
ATOM 856 C C . ALA A 1 106 ? 6.510 -9.517 10.144 1.00 76.56 106 ALA A C 1
ATOM 858 O O . ALA A 1 106 ? 7.661 -9.892 9.928 1.00 76.56 106 ALA A O 1
ATOM 859 N N . GLU A 1 107 ? 5.588 -9.433 9.182 1.00 72.50 107 GLU A N 1
ATOM 860 C CA . GLU A 1 107 ? 5.842 -9.782 7.781 1.00 72.50 107 GLU A CA 1
ATOM 861 C C . GLU A 1 107 ? 6.951 -8.925 7.164 1.00 72.50 107 GLU A C 1
ATOM 863 O O . GLU A 1 107 ? 7.877 -9.454 6.550 1.00 72.50 107 GLU A O 1
ATOM 868 N N . TYR A 1 108 ? 6.926 -7.609 7.386 1.00 69.44 108 TYR A N 1
ATOM 869 C CA . TYR A 1 108 ? 7.977 -6.727 6.883 1.00 69.44 108 TYR A CA 1
ATOM 870 C C . TYR A 1 108 ? 9.342 -6.997 7.532 1.00 69.44 108 TYR A C 1
ATOM 872 O O . TYR A 1 108 ? 10.375 -6.929 6.866 1.00 69.44 108 TYR A O 1
ATOM 880 N N . SER A 1 109 ? 9.386 -7.333 8.826 1.00 67.31 109 SER A N 1
ATOM 881 C CA . SER A 1 109 ? 10.645 -7.648 9.517 1.00 67.31 109 SER A CA 1
ATOM 882 C C . SER A 1 109 ? 11.383 -8.827 8.872 1.00 67.31 109 SER A C 1
ATOM 884 O O . SER A 1 109 ? 12.611 -8.871 8.918 1.00 67.31 109 SER A O 1
ATOM 886 N N . ILE A 1 110 ? 10.657 -9.755 8.241 1.00 65.75 110 ILE A N 1
ATOM 887 C CA . ILE A 1 110 ? 11.224 -10.895 7.505 1.00 65.75 110 ILE A CA 1
ATOM 888 C C . ILE A 1 110 ? 11.870 -10.438 6.182 1.00 65.75 110 ILE A C 1
ATOM 890 O O . ILE A 1 110 ? 12.805 -11.067 5.692 1.00 65.75 110 ILE A O 1
ATOM 894 N N . GLN A 1 111 ? 11.431 -9.311 5.614 1.00 62.84 111 GLN A N 1
ATOM 895 C CA . GLN A 1 111 ? 11.878 -8.803 4.310 1.00 62.84 111 GLN A CA 1
ATOM 896 C C . GLN A 1 111 ? 13.234 -8.066 4.356 1.00 62.84 111 GLN A C 1
ATOM 898 O O . GLN A 1 111 ? 13.807 -7.754 3.308 1.00 62.84 111 GLN A O 1
ATOM 903 N N . GLY A 1 112 ? 13.788 -7.814 5.550 1.00 60.06 112 GLY A N 1
ATOM 904 C CA . GLY A 1 112 ? 15.176 -7.364 5.722 1.00 60.06 112 GLY A CA 1
ATOM 905 C C . GLY A 1 112 ? 15.476 -5.938 5.240 1.00 60.06 112 GLY A C 1
ATOM 906 O O . GLY A 1 112 ? 16.597 -5.663 4.819 1.00 60.06 112 GLY A O 1
ATOM 907 N N . GLY A 1 113 ? 14.491 -5.032 5.266 1.00 60.09 113 GLY A N 1
ATOM 908 C CA . GLY A 1 113 ? 14.693 -3.603 4.974 1.00 60.09 113 GLY A CA 1
ATOM 909 C C . GLY A 1 113 ? 14.879 -3.245 3.494 1.00 60.09 113 GLY A C 1
ATOM 910 O O . GLY A 1 113 ? 15.216 -2.105 3.180 1.00 60.09 113 GLY A O 1
ATOM 911 N N . LYS A 1 114 ? 14.657 -4.191 2.575 1.00 68.94 114 LYS A N 1
ATOM 912 C CA . LYS A 1 114 ? 14.577 -3.903 1.136 1.00 68.94 114 LYS A CA 1
ATOM 913 C C . LYS A 1 114 ? 13.283 -3.142 0.840 1.00 68.94 114 LYS A C 1
ATOM 915 O O . LYS A 1 114 ? 12.251 -3.449 1.428 1.00 68.94 114 LYS A O 1
ATOM 920 N N . ASN A 1 115 ? 13.312 -2.200 -0.106 1.00 78.69 115 ASN A N 1
ATOM 921 C CA . ASN A 1 115 ? 12.086 -1.555 -0.576 1.00 78.69 115 ASN A CA 1
ATOM 922 C C . ASN A 1 115 ? 11.309 -2.522 -1.491 1.00 78.69 115 ASN A C 1
ATOM 924 O O . ASN A 1 115 ? 11.469 -2.529 -2.714 1.00 78.69 115 ASN A O 1
ATOM 928 N N . VAL A 1 116 ? 10.508 -3.388 -0.866 1.00 82.56 116 VAL A N 1
ATOM 929 C CA . VAL A 1 116 ? 9.752 -4.446 -1.546 1.00 82.56 116 VAL A CA 1
ATOM 930 C C . VAL A 1 116 ? 8.711 -3.859 -2.494 1.00 82.56 116 VAL A C 1
ATOM 932 O O . VAL A 1 116 ? 8.578 -4.371 -3.604 1.00 82.56 116 VAL A O 1
ATOM 935 N N . LYS A 1 117 ? 8.055 -2.749 -2.126 1.00 87.12 117 LYS A N 1
ATOM 936 C CA . LYS A 1 117 ? 7.097 -2.054 -3.000 1.00 87.12 117 LYS A CA 1
ATOM 937 C C . LYS A 1 117 ? 7.773 -1.519 -4.257 1.00 87.12 117 LYS A C 1
ATOM 939 O O . LYS A 1 117 ? 7.322 -1.814 -5.357 1.00 87.12 117 LYS A O 1
ATOM 944 N N . ALA A 1 118 ? 8.912 -0.836 -4.130 1.00 88.06 118 ALA A N 1
ATOM 945 C CA . ALA A 1 118 ? 9.642 -0.327 -5.292 1.00 88.06 118 ALA A CA 1
ATOM 946 C C . ALA A 1 118 ? 10.122 -1.452 -6.216 1.00 88.06 118 ALA A C 1
ATOM 948 O O . ALA A 1 118 ? 10.053 -1.329 -7.438 1.00 88.06 118 ALA A O 1
ATOM 949 N N . ASN A 1 119 ? 10.555 -2.575 -5.641 1.00 89.38 119 ASN A N 1
ATOM 950 C CA . ASN A 1 119 ? 10.908 -3.766 -6.406 1.00 89.38 119 ASN A CA 1
ATOM 951 C C . ASN A 1 119 ? 9.694 -4.386 -7.113 1.00 89.38 119 ASN A C 1
ATOM 953 O O . ASN A 1 119 ? 9.812 -4.805 -8.263 1.00 89.38 119 ASN A O 1
ATOM 957 N N . ALA A 1 120 ? 8.533 -4.440 -6.457 1.00 90.12 120 ALA A N 1
ATOM 958 C CA . ALA A 1 120 ? 7.292 -4.920 -7.057 1.00 90.12 120 ALA A CA 1
ATOM 959 C C . ALA A 1 120 ? 6.858 -4.022 -8.227 1.00 90.12 120 ALA A C 1
ATOM 961 O O . ALA A 1 120 ? 6.584 -4.531 -9.311 1.00 90.12 120 ALA A O 1
ATOM 962 N N . VAL A 1 121 ? 6.918 -2.695 -8.062 1.00 92.00 121 VAL A N 1
ATOM 963 C CA . VAL A 1 121 ? 6.637 -1.720 -9.130 1.00 92.00 121 VAL A CA 1
ATOM 964 C C . VAL A 1 121 ? 7.601 -1.903 -10.307 1.00 92.00 121 VAL A C 1
ATOM 966 O O . VAL A 1 121 ? 7.166 -1.983 -11.453 1.00 92.00 121 VAL A O 1
ATOM 969 N N . ALA A 1 122 ? 8.906 -2.048 -10.057 1.00 92.00 122 ALA A N 1
ATOM 970 C CA . ALA A 1 122 ? 9.880 -2.274 -11.127 1.00 92.00 122 ALA A CA 1
ATOM 971 C C . ALA A 1 122 ? 9.660 -3.609 -11.864 1.00 92.00 122 ALA A C 1
ATOM 973 O O . ALA A 1 122 ? 9.787 -3.666 -13.088 1.00 92.00 122 ALA A O 1
ATOM 974 N N . ASN A 1 123 ? 9.289 -4.674 -11.145 1.00 92.69 123 ASN A N 1
ATOM 975 C CA . ASN A 1 123 ? 8.938 -5.965 -11.742 1.00 92.69 123 ASN A CA 1
ATOM 976 C C . ASN A 1 123 ? 7.630 -5.903 -12.547 1.00 92.69 123 ASN A C 1
ATOM 978 O O . ASN A 1 123 ? 7.528 -6.553 -13.586 1.00 92.69 123 ASN A O 1
ATOM 982 N N . MET A 1 124 ? 6.654 -5.109 -12.105 1.00 94.81 124 MET A N 1
ATOM 983 C CA . MET A 1 124 ? 5.423 -4.849 -12.849 1.00 94.81 124 MET A CA 1
ATOM 984 C C . MET A 1 124 ? 5.723 -4.140 -14.171 1.00 94.81 124 MET A C 1
ATOM 986 O O . MET A 1 124 ? 5.286 -4.603 -15.223 1.00 94.81 124 MET A O 1
ATOM 990 N N . VAL A 1 125 ? 6.521 -3.066 -14.140 1.00 93.31 125 VAL A N 1
ATOM 991 C CA . VAL A 1 125 ? 6.942 -2.348 -15.355 1.00 93.31 125 VAL A CA 1
ATOM 992 C C . VAL A 1 125 ? 7.714 -3.276 -16.294 1.00 93.31 125 VAL A C 1
ATOM 994 O O . VAL A 1 125 ? 7.494 -3.247 -17.500 1.00 93.31 125 VAL A O 1
ATOM 997 N N . LEU A 1 126 ? 8.580 -4.143 -15.766 1.00 92.69 126 LEU A N 1
ATOM 998 C CA . LEU A 1 126 ? 9.302 -5.134 -16.567 1.00 92.69 126 LEU A CA 1
ATOM 999 C C . LEU A 1 126 ? 8.350 -6.114 -17.265 1.00 92.69 126 LEU A C 1
ATOM 1001 O O . LEU A 1 126 ? 8.485 -6.352 -18.464 1.00 92.69 126 LEU A O 1
ATOM 1005 N N . ASP A 1 127 ? 7.400 -6.685 -16.527 1.00 92.56 127 ASP A N 1
ATOM 1006 C CA . ASP A 1 127 ? 6.413 -7.612 -17.078 1.00 92.56 127 ASP A CA 1
ATOM 1007 C C . ASP A 1 127 ? 5.546 -6.935 -18.160 1.00 92.56 127 ASP A C 1
ATOM 1009 O O . ASP A 1 127 ? 5.250 -7.556 -19.183 1.00 92.56 127 ASP A O 1
ATOM 1013 N N . LEU A 1 128 ? 5.201 -5.655 -17.977 1.00 92.56 128 LEU A N 1
ATOM 1014 C CA . LEU A 1 128 ? 4.500 -4.841 -18.975 1.00 92.56 128 LEU A CA 1
ATOM 1015 C C . LEU A 1 128 ? 5.361 -4.597 -20.221 1.00 92.56 128 LEU A C 1
ATOM 1017 O O . LEU A 1 128 ? 4.880 -4.777 -21.335 1.00 92.56 128 LEU A O 1
ATOM 1021 N N . PHE A 1 129 ? 6.648 -4.280 -20.063 1.00 92.94 129 PHE A N 1
ATOM 1022 C CA . PHE A 1 129 ? 7.581 -4.152 -21.190 1.00 92.94 129 PHE A CA 1
ATOM 1023 C C . PHE A 1 129 ? 7.678 -5.448 -22.000 1.00 92.94 129 PHE A C 1
ATOM 1025 O O . PHE A 1 129 ? 7.669 -5.409 -23.230 1.00 92.94 129 PHE A O 1
ATOM 1032 N N . LEU A 1 130 ? 7.726 -6.600 -21.325 1.00 90.75 130 LEU A N 1
ATOM 1033 C CA . LEU A 1 130 ? 7.721 -7.907 -21.984 1.00 90.75 130 LEU A CA 1
ATOM 1034 C C . LEU A 1 130 ? 6.404 -8.167 -22.724 1.00 90.75 130 LEU A C 1
ATOM 1036 O O . LEU A 1 130 ? 6.434 -8.658 -23.852 1.00 90.75 130 LEU A O 1
ATOM 1040 N N . HIS A 1 131 ? 5.265 -7.820 -22.117 1.00 91.94 131 HIS A N 1
ATO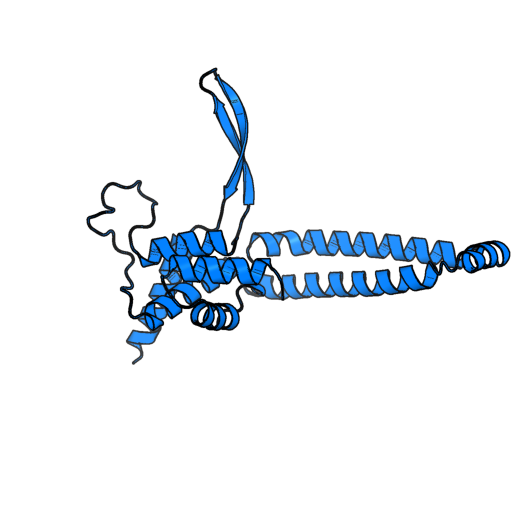M 1041 C CA . HIS A 1 131 ? 3.946 -7.959 -22.737 1.00 91.94 131 HIS A CA 1
ATOM 1042 C C . HIS A 1 131 ? 3.822 -7.106 -24.008 1.00 91.94 131 HIS A C 1
ATOM 1044 O O . HIS A 1 131 ? 3.356 -7.582 -25.041 1.00 91.94 131 HIS A O 1
ATOM 1050 N N . LEU A 1 132 ? 4.298 -5.862 -23.940 1.00 90.44 132 LEU A N 1
ATOM 1051 C CA . LEU A 1 132 ? 4.248 -4.879 -25.023 1.00 90.44 132 LEU A CA 1
ATOM 1052 C C . LEU A 1 132 ? 5.396 -5.030 -26.037 1.00 90.44 132 LEU A C 1
ATOM 1054 O O . LEU A 1 132 ? 5.449 -4.291 -27.016 1.00 90.44 132 LEU A O 1
ATOM 1058 N N . LYS A 1 133 ? 6.309 -5.991 -25.829 1.00 89.12 133 LYS A N 1
ATOM 1059 C CA . LYS A 1 133 ? 7.507 -6.224 -26.659 1.00 89.12 133 LYS A CA 1
ATOM 1060 C C . LYS A 1 133 ? 8.408 -4.985 -26.790 1.00 89.12 133 LYS A C 1
ATOM 1062 O O . LYS A 1 133 ? 9.001 -4.746 -27.841 1.00 89.12 133 LYS A O 1
ATOM 1067 N N . LEU A 1 134 ? 8.520 -4.208 -25.715 1.00 86.75 134 LEU A N 1
ATOM 1068 C CA . LEU A 1 134 ? 9.379 -3.028 -25.634 1.00 86.75 134 LEU A CA 1
ATOM 1069 C C . LEU A 1 134 ? 10.832 -3.414 -25.323 1.00 86.75 134 LEU A C 1
ATOM 1071 O O . LEU A 1 134 ? 11.108 -4.442 -24.702 1.00 86.75 134 LEU A O 1
ATOM 1075 N N . GLU A 1 135 ? 11.779 -2.567 -25.728 1.00 83.75 135 GLU A N 1
ATOM 1076 C CA . GLU A 1 135 ? 13.200 -2.795 -25.461 1.00 83.75 135 GLU A CA 1
ATOM 1077 C C . GLU A 1 135 ? 13.531 -2.624 -23.966 1.00 83.75 135 GLU A C 1
ATOM 1079 O O . GLU A 1 135 ? 13.226 -1.598 -23.350 1.00 83.75 135 GLU A O 1
ATOM 1084 N N . ILE A 1 136 ? 14.209 -3.621 -23.386 1.00 82.69 136 ILE A N 1
ATOM 1085 C CA . ILE A 1 136 ? 14.630 -3.630 -21.980 1.00 82.69 136 ILE A CA 1
ATOM 1086 C C . ILE A 1 136 ? 16.149 -3.456 -21.918 1.00 82.69 136 ILE A C 1
ATOM 1088 O O . ILE A 1 136 ? 16.914 -4.404 -22.098 1.00 82.69 136 ILE A O 1
ATOM 1092 N N . ASN A 1 137 ? 16.602 -2.237 -21.633 1.00 74.31 137 ASN A N 1
ATOM 1093 C CA . ASN A 1 137 ? 18.013 -1.940 -21.393 1.00 74.31 137 ASN A CA 1
ATOM 1094 C C . ASN A 1 137 ? 18.182 -0.949 -20.221 1.00 74.31 137 ASN A C 1
ATOM 1096 O O . ASN A 1 137 ? 17.233 -0.294 -19.793 1.00 74.31 137 ASN A O 1
ATOM 1100 N N . LEU A 1 138 ? 19.392 -0.879 -19.655 1.00 64.81 138 LEU A N 1
ATOM 1101 C CA . LEU A 1 138 ? 19.797 0.105 -18.625 1.00 64.81 138 LEU A CA 1
ATOM 1102 C C . LEU A 1 138 ? 20.909 1.038 -19.115 1.00 64.81 138 LEU A C 1
ATOM 1104 O O . LEU A 1 138 ? 21.369 1.909 -18.380 1.00 64.81 138 LEU A O 1
ATOM 1108 N N . THR A 1 139 ? 21.391 0.820 -20.335 1.00 59.94 139 THR A N 1
ATOM 1109 C CA . THR A 1 139 ? 22.516 1.552 -20.907 1.00 59.94 139 THR A CA 1
ATOM 1110 C C . THR A 1 139 ? 22.108 2.965 -21.301 1.00 59.94 139 THR A C 1
ATOM 1112 O O . THR A 1 139 ? 21.022 3.175 -21.840 1.00 59.94 139 THR A O 1
ATOM 1115 N N . LYS A 1 140 ? 23.023 3.924 -21.100 1.00 52.03 140 LYS A N 1
ATOM 1116 C CA . LYS A 1 140 ? 22.869 5.291 -21.607 1.00 52.03 140 LYS A CA 1
ATOM 1117 C C . LYS A 1 140 ? 22.710 5.263 -23.122 1.00 52.03 140 LYS A C 1
ATOM 1119 O O . LYS A 1 140 ? 23.651 4.950 -23.849 1.00 52.03 140 LYS A O 1
ATOM 1124 N N . THR A 1 141 ? 21.524 5.621 -23.587 1.00 49.97 141 THR A N 1
ATOM 1125 C CA . THR A 1 141 ? 21.266 5.900 -25.001 1.00 49.97 141 THR A CA 1
ATOM 1126 C C . THR A 1 141 ? 21.969 7.200 -25.413 1.00 49.97 141 THR A C 1
ATOM 1128 O O . THR A 1 141 ? 22.244 8.064 -24.578 1.00 49.97 141 THR A O 1
ATOM 1131 N N . SER A 1 142 ? 22.267 7.377 -26.701 1.00 47.16 142 SER A N 1
ATOM 1132 C CA . SER A 1 142 ? 22.969 8.555 -27.248 1.00 47.16 142 SER A CA 1
ATOM 1133 C C . SER A 1 142 ? 22.337 9.885 -26.811 1.00 47.16 142 SER A C 1
ATOM 1135 O O . SER A 1 142 ? 23.048 10.841 -26.517 1.00 47.16 142 SER A O 1
ATOM 1137 N N . ALA A 1 143 ? 21.007 9.907 -26.675 1.00 46.97 143 ALA A N 1
ATOM 1138 C CA . ALA A 1 143 ? 20.208 11.048 -26.230 1.00 46.97 143 ALA A CA 1
ATOM 1139 C C . ALA A 1 143 ? 20.363 11.410 -24.735 1.00 46.97 143 ALA A C 1
ATOM 1141 O O . ALA A 1 143 ? 19.919 12.473 -24.316 1.00 46.97 143 ALA A O 1
ATOM 1142 N N . THR A 1 144 ? 20.981 10.554 -23.912 1.00 49.00 144 THR A N 1
ATOM 1143 C CA . THR A 1 144 ? 21.095 10.729 -22.444 1.00 49.00 144 THR A CA 1
ATOM 1144 C C . THR A 1 144 ? 22.529 10.893 -21.950 1.00 49.00 144 THR A C 1
ATOM 1146 O O . THR A 1 144 ? 22.780 11.001 -20.749 1.00 49.00 144 THR A O 1
ATOM 1149 N N . LYS A 1 145 ? 23.500 10.972 -22.869 1.00 48.31 145 LYS A N 1
ATOM 1150 C CA . LYS A 1 145 ? 24.909 11.228 -22.534 1.00 48.31 145 LYS A CA 1
ATOM 1151 C C . LYS A 1 145 ? 25.146 12.597 -21.879 1.00 48.31 145 LYS A C 1
ATOM 1153 O O . LYS A 1 145 ? 26.125 12.728 -21.152 1.00 48.31 145 LYS A O 1
ATOM 1158 N N . HIS A 1 146 ? 24.253 13.570 -22.088 1.00 46.91 146 HIS A N 1
ATOM 1159 C CA . HIS A 1 146 ? 24.391 14.951 -21.596 1.00 46.91 146 HIS A CA 1
ATOM 1160 C C . HIS A 1 146 ? 23.581 15.274 -20.329 1.00 46.91 146 HIS A C 1
ATOM 1162 O O . HIS A 1 146 ? 23.695 16.375 -19.799 1.00 46.91 146 HIS A O 1
ATOM 1168 N N . THR A 1 147 ? 22.774 14.341 -19.820 1.00 50.97 147 THR A N 1
ATOM 1169 C CA . THR A 1 147 ? 22.026 14.535 -18.568 1.00 50.97 147 THR A CA 1
ATOM 1170 C C . THR A 1 147 ? 22.881 14.183 -17.350 1.00 50.97 147 THR A C 1
ATOM 1172 O O . THR A 1 147 ? 23.720 13.280 -17.417 1.00 50.97 147 THR A O 1
ATOM 1175 N N . SER A 1 148 ? 22.669 14.910 -16.246 1.00 53.91 148 SER A N 1
ATOM 1176 C CA . SER A 1 148 ? 23.362 14.753 -14.958 1.00 53.91 148 SER A CA 1
ATOM 1177 C C . SER A 1 148 ? 23.506 13.282 -14.538 1.00 53.91 148 SER A C 1
ATOM 1179 O O . SER A 1 148 ? 22.663 12.444 -14.855 1.00 53.91 148 SER A O 1
ATOM 1181 N N . GLY A 1 149 ? 24.595 12.959 -13.829 1.00 55.28 149 GLY A N 1
ATOM 1182 C CA . GLY A 1 149 ? 25.097 11.590 -13.628 1.00 55.28 149 GLY A CA 1
ATOM 1183 C C . GLY A 1 149 ? 24.103 10.531 -13.121 1.00 55.28 149 GLY A C 1
ATOM 1184 O O . GLY A 1 149 ? 24.367 9.352 -13.337 1.00 55.28 149 GLY A O 1
ATOM 1185 N N . ASN A 1 150 ? 22.962 10.930 -12.542 1.00 62.25 150 ASN A N 1
ATOM 1186 C CA . ASN A 1 150 ? 21.974 10.046 -11.907 1.00 62.25 150 ASN A CA 1
ATOM 1187 C C . ASN A 1 150 ? 20.582 10.024 -12.583 1.00 62.25 150 ASN A C 1
ATOM 1189 O O . ASN A 1 150 ? 19.657 9.407 -12.054 1.00 62.25 150 ASN A O 1
ATOM 1193 N N . ALA A 1 151 ? 20.394 10.685 -13.731 1.00 66.12 151 ALA A N 1
ATOM 1194 C CA . ALA A 1 151 ? 19.110 10.659 -14.440 1.00 66.12 151 ALA A CA 1
ATOM 1195 C C . ALA A 1 151 ? 18.844 9.294 -15.127 1.00 66.12 151 ALA A C 1
ATOM 1197 O O . ALA A 1 151 ? 19.782 8.684 -15.655 1.00 66.12 151 ALA A O 1
ATOM 1198 N N . PRO A 1 152 ? 17.584 8.811 -15.173 1.00 71.62 152 PRO A N 1
ATOM 1199 C CA . PRO A 1 152 ? 17.232 7.571 -15.862 1.00 71.62 152 PRO A CA 1
ATOM 1200 C C . PRO A 1 152 ? 17.507 7.669 -17.368 1.00 71.62 152 PRO A C 1
ATOM 1202 O O . PRO A 1 152 ? 17.014 8.558 -18.069 1.00 71.62 152 PRO A O 1
ATOM 1205 N N . SER A 1 153 ? 18.332 6.743 -17.862 1.00 72.25 153 SER A N 1
ATOM 1206 C CA . SER A 1 153 ? 18.968 6.858 -19.181 1.00 72.25 153 SER A CA 1
ATOM 1207 C C . SER A 1 153 ? 18.366 5.969 -20.280 1.00 72.25 153 SER A C 1
ATOM 1209 O O . SER A 1 153 ? 18.512 6.263 -21.470 1.00 72.25 153 SER A O 1
ATOM 1211 N N . SER A 1 154 ? 17.636 4.925 -19.890 1.00 81.75 154 SER A N 1
ATOM 1212 C CA . SER A 1 154 ? 16.865 4.065 -20.787 1.00 81.75 154 SER A CA 1
ATOM 1213 C C . SER A 1 154 ? 15.367 4.340 -20.696 1.00 81.75 154 SER A C 1
ATOM 1215 O O . SER A 1 154 ? 14.893 4.897 -19.703 1.00 81.75 154 SER A O 1
ATOM 1217 N N . HIS A 1 155 ? 14.610 3.913 -21.714 1.00 86.44 155 HIS A N 1
ATOM 1218 C CA . HIS A 1 155 ? 13.146 3.975 -21.690 1.00 86.44 155 HIS A CA 1
ATOM 1219 C C . HIS A 1 155 ? 12.587 3.235 -20.466 1.00 86.44 155 HIS A C 1
ATOM 1221 O O . HIS A 1 155 ? 11.851 3.819 -19.677 1.00 86.44 155 HIS A O 1
ATOM 1227 N N . PHE A 1 156 ? 13.066 2.012 -20.224 1.00 87.81 156 PHE A N 1
ATOM 1228 C CA . PHE A 1 156 ? 12.711 1.226 -19.043 1.00 87.81 156 PHE A CA 1
ATOM 1229 C C . PHE A 1 156 ? 12.995 1.961 -17.724 1.00 87.81 156 PHE A C 1
ATOM 1231 O O . PHE A 1 156 ? 12.112 2.072 -16.880 1.00 87.81 156 PHE A O 1
ATOM 1238 N N . ALA A 1 157 ? 14.196 2.525 -17.550 1.00 87.00 157 ALA A N 1
ATOM 1239 C CA . ALA A 1 157 ? 14.552 3.260 -16.336 1.00 87.00 157 ALA A CA 1
ATOM 1240 C C . ALA A 1 157 ? 13.658 4.487 -16.102 1.00 87.00 157 ALA A C 1
ATOM 1242 O O . ALA A 1 157 ? 13.322 4.795 -14.959 1.00 87.00 157 ALA A O 1
ATOM 1243 N N . ARG A 1 158 ? 13.269 5.186 -17.177 1.00 88.44 158 ARG A N 1
ATOM 1244 C CA . ARG A 1 158 ? 12.352 6.331 -17.104 1.00 88.44 158 ARG A CA 1
ATOM 1245 C C . ARG A 1 158 ? 10.956 5.887 -16.688 1.00 88.44 158 ARG A C 1
ATOM 1247 O O . ARG A 1 158 ? 10.404 6.481 -15.769 1.00 88.44 158 ARG A O 1
ATOM 1254 N N . CYS A 1 159 ? 10.435 4.816 -17.285 1.00 90.25 159 CYS A N 1
ATOM 1255 C CA . CYS A 1 159 ? 9.138 4.260 -16.906 1.00 90.25 159 CYS A CA 1
ATOM 1256 C C . CYS A 1 159 ? 9.132 3.764 -15.457 1.00 90.25 159 CYS A C 1
ATOM 1258 O O . CYS A 1 159 ? 8.188 4.053 -14.738 1.00 90.25 159 CYS A O 1
ATOM 1260 N N . VAL A 1 160 ? 10.193 3.098 -14.982 1.00 90.44 160 VAL A N 1
ATOM 1261 C CA . VAL A 1 160 ? 10.305 2.716 -13.560 1.00 90.44 160 VAL A CA 1
ATOM 1262 C C . VAL A 1 160 ? 10.310 3.956 -12.663 1.00 90.44 160 VAL A C 1
ATOM 1264 O O . VAL A 1 160 ? 9.607 3.982 -11.659 1.00 90.44 160 VAL A O 1
ATOM 1267 N N . ASN A 1 161 ? 11.062 4.999 -13.022 1.00 90.94 161 ASN A N 1
ATOM 1268 C CA . ASN A 1 161 ? 11.114 6.233 -12.239 1.00 90.94 161 ASN A CA 1
ATOM 1269 C C . ASN A 1 161 ? 9.754 6.935 -12.139 1.00 90.94 161 ASN A C 1
ATOM 1271 O O . ASN A 1 161 ? 9.379 7.358 -11.051 1.00 90.94 161 ASN A O 1
ATOM 1275 N N . GLU A 1 162 ? 9.024 7.068 -13.246 1.00 90.44 162 GLU A N 1
ATOM 1276 C CA . GLU A 1 162 ? 7.696 7.692 -13.226 1.00 90.44 162 GLU A CA 1
ATOM 1277 C C . GLU A 1 162 ? 6.649 6.789 -12.565 1.00 90.44 162 GLU A C 1
ATOM 1279 O O . GLU A 1 162 ? 5.847 7.284 -11.778 1.00 90.44 162 GLU A O 1
ATOM 1284 N N . ALA A 1 163 ? 6.708 5.470 -12.775 1.00 90.62 163 ALA A N 1
ATOM 1285 C CA . ALA A 1 163 ? 5.812 4.524 -12.115 1.00 90.62 163 ALA A CA 1
ATOM 1286 C C . ALA A 1 163 ? 5.921 4.609 -10.587 1.00 90.62 163 ALA A C 1
ATOM 1288 O O . ALA A 1 163 ? 4.896 4.672 -9.923 1.00 90.62 163 ALA A O 1
ATOM 1289 N N . LEU A 1 164 ? 7.136 4.713 -10.031 1.00 90.44 164 LEU A N 1
ATOM 1290 C CA . LEU A 1 164 ? 7.342 4.886 -8.585 1.00 90.44 164 LEU A CA 1
ATOM 1291 C C . LEU A 1 164 ? 6.703 6.169 -8.030 1.00 90.44 164 LEU A C 1
ATOM 1293 O O . LEU A 1 164 ? 6.321 6.199 -6.859 1.00 90.44 164 LEU A O 1
ATOM 1297 N N . LYS A 1 165 ? 6.599 7.229 -8.842 1.00 89.62 165 LYS A N 1
ATOM 1298 C CA . LYS A 1 165 ? 5.931 8.478 -8.449 1.00 89.62 165 LYS A CA 1
ATOM 1299 C C . LYS A 1 165 ? 4.416 8.352 -8.516 1.00 89.62 165 LYS A C 1
ATOM 1301 O O . LYS A 1 165 ? 3.759 8.855 -7.611 1.00 89.62 165 LYS A O 1
ATOM 1306 N N . ILE A 1 166 ? 3.904 7.711 -9.572 1.00 87.69 166 ILE A N 1
ATOM 1307 C CA . ILE A 1 166 ? 2.471 7.446 -9.754 1.00 87.69 166 ILE A CA 1
ATOM 1308 C C . ILE A 1 166 ? 1.975 6.599 -8.583 1.00 87.69 166 ILE A C 1
ATOM 1310 O O . ILE A 1 166 ? 1.090 7.025 -7.867 1.00 87.69 166 ILE A O 1
ATOM 1314 N N . THR A 1 167 ? 2.653 5.492 -8.272 1.00 85.56 167 THR A N 1
ATOM 1315 C CA . THR A 1 167 ? 2.296 4.600 -7.154 1.00 85.56 167 THR A CA 1
ATOM 1316 C C . THR A 1 167 ? 2.747 5.116 -5.783 1.00 85.56 167 THR A C 1
ATOM 1318 O O . THR A 1 167 ? 2.898 4.335 -4.838 1.00 85.56 167 THR A O 1
ATOM 1321 N N . HIS A 1 168 ? 3.081 6.407 -5.694 1.00 84.38 168 HIS A N 1
ATOM 1322 C CA . HIS A 1 168 ? 3.494 7.122 -4.486 1.00 84.38 168 HIS A CA 1
ATOM 1323 C C . HIS A 1 168 ? 4.517 6.397 -3.585 1.00 84.38 168 HIS A C 1
ATOM 1325 O O . HIS A 1 168 ? 4.525 6.554 -2.365 1.00 84.38 168 HIS A O 1
ATOM 1331 N N . THR A 1 169 ? 5.426 5.619 -4.173 1.00 83.12 169 THR A N 1
ATOM 1332 C CA . THR A 1 169 ? 6.296 4.694 -3.435 1.00 83.12 169 THR A CA 1
ATOM 1333 C C . THR A 1 169 ? 7.417 5.426 -2.695 1.00 83.12 169 THR A C 1
ATOM 1335 O O . THR A 1 169 ? 8.214 6.140 -3.310 1.00 83.12 169 THR A O 1
ATOM 1338 N N . ASP A 1 170 ? 7.496 5.227 -1.373 1.00 74.94 170 ASP A N 1
ATOM 1339 C CA . ASP A 1 170 ? 8.359 5.962 -0.430 1.00 74.94 170 ASP A CA 1
ATOM 1340 C C . ASP A 1 170 ? 8.123 7.487 -0.442 1.00 74.94 170 ASP A C 1
ATOM 1342 O O . ASP A 1 170 ? 9.006 8.247 -0.046 1.00 74.94 170 ASP A O 1
ATOM 1346 N N . GLY A 1 171 ? 6.949 7.961 -0.884 1.00 67.62 171 GLY A N 1
ATOM 1347 C CA . GLY A 1 171 ? 6.632 9.386 -1.014 1.00 67.62 171 GLY A CA 1
ATOM 1348 C C . GLY A 1 171 ? 6.766 10.161 0.305 1.00 67.62 171 GLY A C 1
ATOM 1349 O O . GLY A 1 171 ? 5.820 10.281 1.090 1.00 67.62 171 GLY A O 1
ATOM 1350 N N . ARG A 1 172 ? 7.947 10.741 0.550 1.00 62.62 172 ARG A N 1
ATOM 1351 C CA . ARG A 1 172 ? 8.255 11.525 1.749 1.00 62.62 172 ARG A CA 1
ATOM 1352 C C . ARG A 1 172 ? 8.152 13.007 1.447 1.00 62.62 172 ARG A C 1
ATOM 1354 O O . ARG A 1 172 ? 9.016 13.550 0.765 1.00 62.62 172 ARG A O 1
ATOM 1361 N N . ARG A 1 173 ? 7.188 13.703 2.056 1.00 59.69 173 ARG A N 1
ATOM 1362 C CA . ARG A 1 173 ? 7.247 15.170 2.157 1.00 59.69 173 ARG A CA 1
ATOM 1363 C C . ARG A 1 173 ? 8.463 15.551 3.005 1.00 59.69 173 ARG A C 1
ATOM 1365 O O . ARG A 1 173 ? 8.475 15.354 4.219 1.00 59.69 173 ARG A O 1
ATOM 1372 N N . LYS A 1 174 ? 9.512 16.052 2.360 1.00 56.97 174 LYS A N 1
ATOM 1373 C CA . LYS A 1 174 ? 10.638 16.719 3.008 1.00 56.97 174 LYS A CA 1
ATOM 1374 C C . LYS A 1 174 ? 10.446 18.219 2.888 1.00 56.97 174 LYS A C 1
ATOM 1376 O O . LYS A 1 174 ? 10.193 18.732 1.801 1.00 56.97 174 LYS A O 1
ATOM 1381 N N . ASN A 1 175 ? 10.624 18.907 4.006 1.00 61.59 175 ASN A N 1
ATOM 1382 C CA . ASN A 1 175 ? 10.834 20.342 3.988 1.00 61.59 175 ASN A CA 1
ATOM 1383 C C . ASN A 1 175 ? 12.243 20.578 3.450 1.00 61.59 175 ASN A C 1
ATOM 1385 O O . ASN A 1 175 ? 13.218 20.060 3.999 1.00 61.59 175 ASN A O 1
ATOM 1389 N N . VAL A 1 176 ? 12.329 21.285 2.334 1.00 63.12 176 VAL A N 1
ATOM 1390 C CA . VAL A 1 176 ? 13.584 21.679 1.714 1.00 63.12 176 VAL A CA 1
ATOM 1391 C C . VAL A 1 176 ? 13.702 23.180 1.883 1.00 63.12 176 VAL A C 1
ATOM 1393 O O . VAL A 1 176 ? 12.797 23.935 1.533 1.00 63.12 176 VAL A O 1
ATOM 1396 N N . ASN A 1 177 ? 14.829 23.592 2.445 1.00 68.06 177 ASN A N 1
ATOM 1397 C CA . ASN A 1 177 ? 15.175 24.991 2.577 1.00 68.06 177 ASN A CA 1
ATOM 1398 C C . ASN A 1 177 ? 15.851 25.423 1.279 1.00 68.06 177 ASN A C 1
ATOM 1400 O O . ASN A 1 177 ? 16.897 24.875 0.922 1.00 68.06 177 ASN A O 1
ATOM 1404 N N . PHE A 1 178 ? 15.276 26.394 0.582 1.00 68.06 178 PHE A N 1
ATOM 1405 C CA . PHE A 1 178 ? 15.913 27.030 -0.565 1.00 68.06 178 PHE A CA 1
ATOM 1406 C C . PHE A 1 178 ? 16.234 28.479 -0.234 1.00 68.06 178 PHE A C 1
ATOM 1408 O O . PHE A 1 178 ? 15.472 29.163 0.448 1.00 68.06 178 PHE A O 1
ATOM 1415 N N . LYS A 1 179 ? 17.374 28.949 -0.738 1.00 63.72 179 LYS A N 1
ATOM 1416 C CA . LYS A 1 179 ? 17.708 30.369 -0.697 1.00 63.72 179 LYS A CA 1
ATOM 1417 C C . LYS A 1 179 ? 16.997 31.062 -1.849 1.00 63.72 179 LYS A C 1
ATOM 1419 O O . LYS A 1 179 ? 17.170 30.669 -3.001 1.00 63.72 179 LYS A O 1
ATOM 1424 N N . THR A 1 180 ? 16.185 32.054 -1.522 1.00 69.12 180 THR A N 1
ATOM 1425 C CA . THR A 1 180 ? 15.585 32.964 -2.500 1.00 69.12 180 THR A CA 1
ATOM 1426 C C . THR A 1 180 ? 16.653 33.904 -3.065 1.00 69.12 180 THR A C 1
ATOM 1428 O O . THR A 1 180 ? 17.753 34.015 -2.513 1.00 69.12 180 THR A O 1
ATOM 1431 N N . SER A 1 181 ? 16.339 34.576 -4.175 1.00 69.19 181 SER A N 1
ATOM 1432 C CA . SER A 1 181 ? 17.197 35.595 -4.803 1.00 69.19 181 SER A CA 1
ATOM 1433 C C . SER A 1 181 ? 17.619 36.704 -3.838 1.00 69.19 181 SER A C 1
ATOM 1435 O O . SER A 1 181 ? 18.691 37.282 -4.003 1.00 69.19 181 SER A O 1
ATOM 1437 N N . ASP A 1 182 ? 16.815 36.931 -2.802 1.00 74.25 182 ASP A N 1
ATOM 1438 C CA . ASP A 1 182 ? 16.969 38.028 -1.8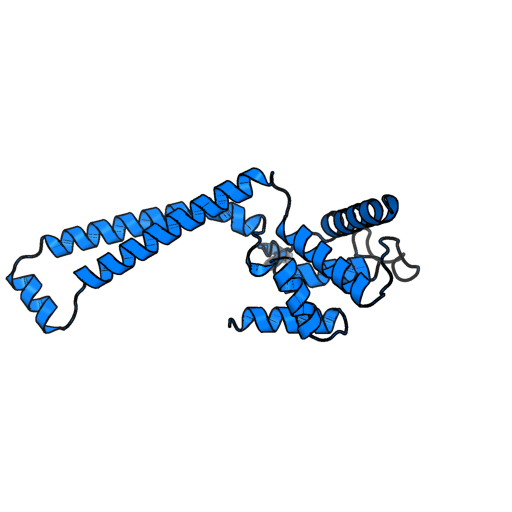51 1.00 74.25 182 ASP A CA 1
ATOM 1439 C C . ASP A 1 182 ? 17.774 37.589 -0.609 1.00 74.25 182 ASP A C 1
ATOM 1441 O O . ASP A 1 182 ? 17.971 38.352 0.332 1.00 74.25 182 ASP A O 1
ATOM 1445 N N . GLY A 1 183 ? 18.274 36.345 -0.601 1.00 63.81 183 GLY A N 1
ATOM 1446 C CA . GLY A 1 183 ? 19.081 35.777 0.481 1.00 63.81 183 GLY A CA 1
ATOM 1447 C C . GLY A 1 183 ? 18.274 35.164 1.630 1.00 63.81 183 GLY A C 1
ATOM 1448 O O . GLY A 1 183 ? 18.864 34.531 2.511 1.00 63.81 183 GLY A O 1
ATOM 1449 N N . GLU A 1 184 ? 16.943 35.275 1.611 1.00 65.19 184 GLU A N 1
ATOM 1450 C CA . GLU A 1 184 ? 16.064 34.670 2.613 1.00 65.19 184 GLU A CA 1
ATOM 1451 C C . GLU A 1 184 ? 15.911 33.159 2.401 1.00 65.19 184 GLU A C 1
ATOM 1453 O O . GLU A 1 184 ? 15.867 32.660 1.271 1.00 65.19 184 GLU A O 1
ATOM 1458 N N . THR A 1 185 ? 15.814 32.412 3.502 1.00 64.12 185 THR A N 1
ATOM 1459 C CA . THR A 1 185 ? 15.583 30.964 3.461 1.00 64.12 185 THR A CA 1
ATOM 1460 C C . THR A 1 185 ? 14.084 30.689 3.440 1.00 64.12 185 THR A C 1
ATOM 1462 O O . THR A 1 185 ? 13.417 30.823 4.462 1.00 64.12 185 THR A O 1
ATOM 1465 N N . ALA A 1 186 ? 13.564 30.270 2.289 1.00 67.06 186 ALA A N 1
ATOM 1466 C CA . ALA A 1 186 ? 12.193 29.802 2.153 1.00 67.06 186 ALA A CA 1
ATOM 1467 C C . ALA A 1 186 ? 12.130 28.288 2.393 1.00 67.06 186 ALA A C 1
ATOM 1469 O O . ALA A 1 186 ? 12.968 27.528 1.900 1.00 67.06 186 ALA A O 1
ATOM 1470 N N . VAL A 1 187 ? 11.124 27.846 3.146 1.00 61.75 187 VAL A N 1
ATOM 1471 C CA . VAL A 1 187 ? 10.833 26.424 3.351 1.00 61.75 187 VAL A CA 1
ATOM 1472 C C . VAL A 1 187 ? 9.760 26.024 2.351 1.00 61.75 187 VAL A C 1
ATOM 1474 O O . VAL A 1 187 ? 8.634 26.506 2.435 1.00 61.75 187 VAL A O 1
ATOM 1477 N N . GLY A 1 188 ? 10.079 25.131 1.420 1.00 59.41 188 GLY A N 1
ATOM 1478 C CA . GLY A 1 188 ? 9.055 24.486 0.603 1.00 59.41 188 GLY A CA 1
ATOM 1479 C C . GLY A 1 188 ? 9.027 22.981 0.808 1.00 59.41 188 GLY A C 1
ATOM 1480 O O . GLY A 1 188 ? 9.932 22.388 1.392 1.00 59.41 188 GLY A O 1
ATOM 1481 N N . SER A 1 189 ? 7.946 22.353 0.356 1.00 57.25 189 SER A N 1
ATOM 1482 C CA . SER A 1 189 ? 7.764 20.908 0.484 1.00 57.25 189 SER A CA 1
ATOM 1483 C C . SER A 1 189 ? 8.121 20.211 -0.827 1.00 57.25 189 SER A C 1
ATOM 1485 O O . SER A 1 189 ? 7.626 20.580 -1.889 1.00 57.25 189 SER A O 1
ATOM 1487 N N . HIS A 1 190 ? 8.995 19.210 -0.757 1.00 66.81 190 HIS A N 1
ATOM 1488 C CA . HIS A 1 190 ? 9.333 18.335 -1.875 1.00 66.81 190 HIS A CA 1
ATOM 1489 C C . HIS A 1 190 ? 9.012 16.894 -1.494 1.00 66.81 190 HIS A C 1
ATOM 1491 O O . HIS A 1 190 ? 9.385 16.445 -0.408 1.00 66.81 190 HIS A O 1
ATOM 1497 N N . VAL A 1 191 ? 8.327 16.162 -2.372 1.00 69.31 191 VAL A N 1
ATOM 1498 C CA . VAL A 1 191 ? 8.087 14.730 -2.173 1.00 69.31 191 VAL A CA 1
ATOM 1499 C C . VAL A 1 191 ? 9.259 13.958 -2.762 1.00 69.31 191 VAL A C 1
ATOM 1501 O O . VAL A 1 191 ? 9.462 13.960 -3.973 1.00 69.31 191 VAL A O 1
ATOM 1504 N N . GLN A 1 192 ? 10.042 13.316 -1.900 1.00 75.31 192 GLN A N 1
ATOM 1505 C CA . GLN A 1 192 ? 11.090 12.398 -2.321 1.00 75.31 192 GLN A CA 1
ATOM 1506 C C . GLN A 1 192 ? 10.493 10.996 -2.446 1.00 75.31 192 GLN A C 1
ATOM 1508 O O . GLN A 1 192 ? 9.978 10.489 -1.459 1.00 75.31 192 GLN A O 1
ATOM 1513 N N . TYR A 1 193 ? 10.578 10.393 -3.630 1.00 82.06 193 TYR A N 1
ATOM 1514 C CA . TYR A 1 193 ? 10.147 9.016 -3.903 1.00 82.06 193 TYR A CA 1
ATOM 1515 C C . TYR A 1 193 ? 11.333 8.044 -3.883 1.00 82.06 193 TYR A C 1
ATOM 1517 O O . TYR A 1 193 ? 12.497 8.467 -3.855 1.00 82.06 193 TYR A O 1
ATOM 1525 N N . ALA A 1 194 ? 11.044 6.742 -3.932 1.00 82.25 194 ALA A N 1
ATOM 1526 C CA . ALA A 1 194 ? 12.057 5.703 -4.086 1.00 82.25 194 ALA A CA 1
ATOM 1527 C C . ALA A 1 194 ? 12.939 5.953 -5.325 1.00 82.25 194 ALA A C 1
ATOM 1529 O O . ALA A 1 194 ? 12.460 6.331 -6.395 1.00 82.25 194 ALA A O 1
ATOM 1530 N N . HIS A 1 195 ? 14.248 5.723 -5.194 1.00 84.19 195 HIS A N 1
ATOM 1531 C CA . HIS A 1 195 ? 15.174 5.897 -6.311 1.00 84.19 195 HIS A CA 1
ATOM 1532 C C . HIS A 1 195 ? 15.088 4.707 -7.278 1.00 84.19 195 HIS A C 1
ATOM 1534 O O . HIS A 1 195 ? 15.270 3.561 -6.871 1.00 84.19 195 HIS A O 1
ATOM 1540 N N . TRP A 1 196 ? 14.876 4.979 -8.567 1.00 86.50 196 TRP A N 1
ATOM 1541 C CA . TRP A 1 196 ? 14.620 3.974 -9.611 1.00 86.50 196 TRP A CA 1
ATOM 1542 C C . TRP A 1 196 ? 15.755 2.957 -9.835 1.00 86.50 196 TRP A C 1
ATOM 1544 O O . TRP A 1 196 ? 15.500 1.836 -10.270 1.00 86.50 196 TRP A O 1
ATOM 1554 N N . GLN A 1 197 ? 17.008 3.340 -9.564 1.00 85.25 197 GLN A N 1
ATOM 1555 C CA . GLN A 1 197 ? 18.201 2.606 -10.013 1.00 85.25 197 GLN A CA 1
ATOM 1556 C C . GLN A 1 197 ? 18.312 1.178 -9.467 1.00 85.25 197 GLN A C 1
ATOM 1558 O O . GLN A 1 197 ? 18.514 0.250 -10.249 1.00 85.25 197 GLN A O 1
ATOM 1563 N N . GLU A 1 198 ? 18.194 0.985 -8.151 1.00 84.69 198 GLU A N 1
ATOM 1564 C CA . GLU A 1 198 ? 18.301 -0.356 -7.557 1.00 84.69 198 GLU A CA 1
ATOM 1565 C C . GLU A 1 198 ? 17.119 -1.263 -7.944 1.00 84.69 198 GLU A C 1
ATOM 1567 O O . GLU A 1 198 ? 17.383 -2.370 -8.420 1.00 84.69 198 GLU A O 1
ATOM 1572 N N . PRO A 1 199 ? 15.847 -0.819 -7.857 1.00 87.06 199 PRO A N 1
ATOM 1573 C CA . PRO A 1 199 ? 14.710 -1.611 -8.326 1.00 87.06 199 PRO A CA 1
ATOM 1574 C C . PRO A 1 199 ? 14.807 -2.009 -9.805 1.00 87.06 199 PRO A C 1
ATOM 1576 O O . PRO A 1 199 ? 14.618 -3.176 -10.148 1.00 87.06 199 PRO A O 1
ATOM 1579 N N . ALA A 1 200 ? 15.170 -1.071 -10.688 1.00 86.50 200 ALA A N 1
ATOM 1580 C CA . ALA A 1 200 ? 15.317 -1.348 -12.117 1.00 86.50 200 ALA A CA 1
ATOM 1581 C C . ALA A 1 200 ? 16.461 -2.339 -12.402 1.00 86.50 200 ALA A C 1
ATOM 1583 O O . ALA A 1 200 ? 16.321 -3.231 -13.243 1.00 86.50 200 ALA A O 1
ATOM 1584 N N . ARG A 1 201 ? 17.588 -2.214 -11.684 1.00 86.62 201 ARG A N 1
ATOM 1585 C CA . ARG A 1 201 ? 18.721 -3.145 -11.786 1.00 86.62 201 ARG A CA 1
ATOM 1586 C C . ARG A 1 201 ? 18.322 -4.556 -11.365 1.00 86.62 201 ARG A C 1
ATOM 1588 O O . ARG A 1 201 ? 18.590 -5.499 -12.109 1.00 86.62 201 ARG A O 1
ATOM 1595 N N . GLN A 1 202 ? 17.653 -4.689 -10.220 1.00 86.62 202 GLN A N 1
ATOM 1596 C CA . GLN A 1 202 ? 17.205 -5.979 -9.694 1.00 86.62 202 GLN A CA 1
ATOM 1597 C C . GLN A 1 202 ? 16.197 -6.657 -10.625 1.00 86.62 202 GLN A C 1
ATOM 1599 O O . GLN A 1 202 ? 16.331 -7.851 -10.890 1.00 86.62 202 GLN A O 1
ATOM 1604 N N . ALA A 1 203 ? 15.237 -5.909 -11.177 1.00 87.19 203 ALA A N 1
ATOM 1605 C CA . ALA A 1 203 ? 14.264 -6.446 -12.127 1.00 87.19 203 ALA A CA 1
ATOM 1606 C C . ALA A 1 203 ? 14.956 -7.067 -13.357 1.00 87.19 203 ALA A C 1
ATOM 1608 O O . ALA A 1 203 ? 14.677 -8.207 -13.735 1.00 87.19 203 ALA A O 1
ATOM 1609 N N . ILE A 1 204 ? 15.928 -6.362 -13.945 1.00 85.69 204 ILE A N 1
ATOM 1610 C CA . ILE A 1 204 ? 16.666 -6.854 -15.118 1.00 85.69 204 ILE A CA 1
ATOM 1611 C C . ILE A 1 204 ? 17.567 -8.043 -14.782 1.00 85.69 204 ILE A C 1
ATOM 1613 O O . ILE A 1 204 ? 17.676 -8.972 -15.581 1.00 85.69 204 ILE A O 1
ATOM 1617 N N . GLU A 1 205 ? 18.210 -8.047 -13.616 1.00 85.75 205 GLU A N 1
ATOM 1618 C CA . GLU A 1 205 ? 19.021 -9.182 -13.168 1.00 85.75 205 GLU A CA 1
ATOM 1619 C C . GLU A 1 205 ? 18.167 -10.444 -12.974 1.00 85.75 205 GLU A C 1
ATOM 1621 O O . GLU A 1 205 ? 18.515 -11.520 -13.467 1.00 85.75 205 GLU A O 1
ATOM 1626 N N . LEU A 1 206 ? 16.995 -10.304 -12.346 1.00 83.31 206 LEU A N 1
ATOM 1627 C CA . LEU A 1 206 ? 16.025 -11.390 -12.203 1.00 83.31 206 LEU A CA 1
ATOM 1628 C C . LEU A 1 206 ? 15.546 -11.908 -13.561 1.00 83.31 206 LEU A C 1
ATOM 1630 O O . LEU A 1 206 ? 15.444 -13.121 -13.751 1.00 83.31 206 LEU A O 1
ATOM 1634 N N . TRP A 1 207 ? 15.281 -11.014 -14.514 1.00 85.38 207 TRP A N 1
ATOM 1635 C CA . TRP A 1 207 ? 14.909 -11.394 -15.873 1.00 85.38 207 TRP A CA 1
ATOM 1636 C C . TRP A 1 207 ? 16.010 -12.193 -16.577 1.00 85.38 207 TRP A C 1
ATOM 1638 O O . TRP A 1 207 ? 15.741 -13.297 -17.049 1.00 85.38 207 TRP A O 1
ATOM 1648 N N . LYS A 1 208 ? 17.256 -11.701 -16.563 1.00 83.75 208 LYS A N 1
ATOM 1649 C CA . LYS A 1 208 ? 18.412 -12.396 -17.158 1.00 83.75 208 LYS A CA 1
ATOM 1650 C C . LYS A 1 208 ? 18.614 -13.791 -16.566 1.00 83.75 208 LYS A C 1
ATOM 1652 O O . LYS A 1 208 ? 18.875 -14.746 -17.294 1.00 83.75 208 LYS A O 1
ATOM 1657 N N . ASN A 1 209 ? 18.438 -13.930 -15.253 1.00 80.81 209 ASN A N 1
ATOM 1658 C CA . ASN A 1 209 ? 18.532 -15.222 -14.573 1.00 80.81 209 ASN A CA 1
ATOM 1659 C C . ASN A 1 209 ? 17.405 -16.188 -14.976 1.00 80.81 209 ASN A C 1
ATOM 1661 O O . ASN A 1 209 ? 17.626 -17.397 -15.025 1.00 80.81 209 ASN A O 1
ATOM 1665 N N . ARG A 1 210 ? 16.204 -15.677 -15.280 1.00 78.44 210 ARG A N 1
ATOM 1666 C CA . ARG A 1 210 ? 15.073 -16.482 -15.777 1.00 78.44 210 ARG A CA 1
ATOM 1667 C C . ARG A 1 210 ? 15.267 -16.925 -17.228 1.00 78.44 210 ARG A C 1
ATOM 1669 O O . ARG A 1 210 ? 14.842 -18.022 -17.571 1.00 78.44 210 ARG A O 1
ATOM 1676 N N . THR A 1 211 ? 15.895 -16.102 -18.067 1.00 73.00 211 THR A N 1
ATOM 1677 C CA . THR A 1 211 ? 16.152 -16.429 -19.480 1.00 73.00 211 THR A CA 1
ATOM 1678 C C . THR A 1 211 ? 17.380 -17.314 -19.678 1.00 73.00 211 THR A C 1
ATOM 1680 O O . THR A 1 211 ? 17.390 -18.098 -20.611 1.00 73.00 211 THR A O 1
ATOM 1683 N N . SER A 1 212 ? 18.386 -17.231 -18.799 1.00 65.75 212 SER A N 1
ATOM 1684 C CA . SER A 1 212 ? 19.616 -18.047 -18.859 1.00 65.75 212 SER A CA 1
ATOM 1685 C C . SER A 1 212 ? 19.412 -19.514 -18.432 1.00 65.75 212 SER A C 1
ATOM 1687 O O . SER A 1 212 ? 20.240 -20.374 -18.703 1.00 65.75 212 SER A O 1
ATOM 1689 N N . LYS A 1 213 ? 18.303 -19.815 -17.743 1.00 57.16 213 LYS A N 1
ATOM 1690 C CA . LYS A 1 213 ? 17.933 -21.175 -17.305 1.00 57.16 213 LYS A CA 1
ATOM 1691 C C . LYS A 1 213 ? 17.013 -21.918 -18.289 1.00 57.16 213 LYS A C 1
ATOM 1693 O O . LYS A 1 213 ? 16.494 -22.973 -17.928 1.00 57.16 213 LYS A O 1
ATOM 1698 N N . LYS A 1 214 ? 16.766 -21.356 -19.472 1.00 46.97 214 LYS A N 1
ATOM 1699 C CA . LYS A 1 214 ? 16.031 -21.988 -20.575 1.00 46.97 214 LYS A CA 1
ATOM 1700 C C . LYS A 1 214 ? 17.002 -22.361 -21.679 1.00 46.97 214 LYS A C 1
ATOM 1702 O O . LYS A 1 214 ? 16.761 -23.418 -22.293 1.00 46.97 214 LYS A O 1
#